Protein 3PTY (pdb70)

Solvent-accessible surface area: 13615 Å² total; per-residue (Å²): 126,106,51,78,61,95,107,114,55,45,81,70,61,119,14,2,43,0,55,3,0,20,2,0,48,69,0,12,47,7,40,12,59,30,36,128,24,89,69,33,80,0,1,23,56,38,65,53,78,22,5,58,36,78,2,14,23,72,93,56,54,60,26,98,70,84,13,67,36,33,5,103,15,106,23,26,24,82,6,43,52,66,111,3,0,0,14,0,8,76,75,77,66,125,36,55,60,1,70,4,87,1,11,35,4,103,19,52,134,76,102,75,115,50,75,1,63,0,0,0,0,0,0,0,0,97,26,78,56,157,7,3,73,0,24,31,0,41,86,149,63,11,95,64,50,113,78,44,19,35,23,67,12,22,60,11,33,79,55,27,40,29,7,5,1,15,0,40,47,109,47,19,56,120,97,12,45,11,0,25,0,27,4,52,5,94,63,86,49,85,52,29,8,0,0,0,0,7,0,0,6,0,89,17,121,45,0,39,94,18,4,22,65,80,36,8,0,34,34,81,196,129,27,18,106,20,6,81,32,6,92,90,30,31,96,131,197,64,48,133,53,80,3,85,2,46,1,57,67,90,128,77,105,81,77,70,16,129,32,34,46,3,0,12,0,22,97,97,64,58,100,138,54,37,10,21,0,17,97,9,58,98,62,139

Foldseek 3Di:
DVVVVLVVQQVVDPQGQLQFKWFFQAQLVFFFAFPPDDQLCFQFVPHKDQWAQAQDDCPLPFADAAACNGHRRDDAQPHHSVRKGKIKNADPDFFAWIKGKGGKTFDDPDDDDQWDQKKKKWKAADDDQVFKKKFFDAPVQSVVVHTDDIDTWQDAADHRDIDITIDGNVVPDPRTTIMMMIGTQHDRDNRGMMMIIGIGTGRTDGSCVVQPQPAEEDEDPVVCVSRVSHHHDDQVVHDDDDHFKYWFARVPPPDAWDWGWHHIAGNVDRNHSGTTMTTIHHND

Sequence (284 aa):
SVGRSNLQALAGKTCGLAEDVLVELDPNAGMLAPVTAPLADALGAGLSEAFTPNGIPADVGTTAAPGINGSRARLPYNLDPARTPVLGSWRAGVQVPAMLRSGWYRLPTNEQRDRAPLLVVTAAGRFDSREVRLQWATDEQAAAGHHGGSMEFADVGAAPAWRNLRAPLSAIPSTATQVRLVADDQDLAPQHWIALTPPRIPRVRTLQNVVGAADPVFLDWLVGLAFPCQRPFGHQYGVDETPKWRILPDRITELLMRATTVASYLKDDWFRDWGALQRLTPYY

Organism: Mycobacterium tuberculosis (strain ATCC 25618 / H37Rv) (NCBI:txid83332)

Secondary structure (DSSP, 8-state):
-HHHHHHHHHHHSTTGGGGTEEEES-GGGGBPPBSSS-HHHHTTSSEEES-BTT-S-S---B-SS--TTS--BPPSTT--GGG---EE---SSS---EEEE---EEPP-S--TTB-SEEEEEEEE---GGGEEEEEE-HHHHHTT--SEEEE-EEES-SSS-EEEEEEGGGS-TT--EEEEEEEE---STT--EEE---B--B-EEHHHHHTTTSEEE--HHHHTT-TTSEE---GGG------EEEE----TTTTEEEEEEEEEETT-TT----EEEEEEE--

Radius of gyration: 20.05 Å; Cα contacts (8 Å, |Δi|>4): 662; chains: 1; bounding box: 52×51×48 Å

Nearest PDB structures (foldseek):
  3pty-assembly1_A-2  TM=1.002E+00  e=1.507E-60  Mycobacterium tuberculosis
  7bvh-assembly1_A  TM=9.086E-01  e=1.166E-38  Mycolicibacterium smegmatis MC2 155
  6x0o-assembly1_A  TM=8.657E-01  e=1.034E-26  Mycolicibacterium smegmatis MC2 155
  7bvf-assembly1_A  TM=8.614E-01  e=1.416E-25  Mycobacterium tuberculosis H37Rv
  7bvg-assembly1_A  TM=8.427E-01  e=1.267E-25  Mycolicibacterium smegmatis MC2 155

B-factor: mean 32.34, std 16.26, range [12.95, 114.63]

GO terms:
  GO:0052636 arabinosyltransferase activity (F, IMP)
  GO:0009247 glycolipid biosynthetic process (P, IMP)

InterPro domains:
  IPR007680 Arabinofuranosyltransferase, central domain [PF04602] (225-681)
  IPR027451 Arabinofuranosyltransferase, domain 1 [G3DSA:2.60.120.610] (50-233)
  IPR032731 Arabinosyltransferase, C-terminal [PF14896] (720-1092)
  IPR040920 Arabinosyltransferas, concanavalin like domain [PF17689] (53-221)
  IPR042486 Arabinosyltransferase, C-terminal, subdomain 2 [G3DSA:2.60.120.940] (760-967)

Structure (mmCIF, N/CA/C/O backbone):
data_3PTY
#
_entry.id   3PTY
#
_cell.length_a   129.130
_cell.length_b   129.130
_cell.length_c   136.730
_cell.angle_alpha   90.00
_cell.angle_beta   90.00
_cell.angle_gamma   120.00
#
_symmetry.space_group_name_H-M   'P 65 2 2'
#
loop_
_entity.id
_entity.type
_entity.pdbx_description
1 polymer 'Arabinosyltransferase C'
2 non-polymer 'octyl alpha-D-arabinofuranoside'
3 non-polymer 'CALCIUM ION'
4 non-polymer 'PHOSPHATE ION'
5 water water
#
loop_
_atom_site.group_PDB
_atom_site.id
_atom_site.type_symbol
_atom_site.label_atom_id
_atom_site.label_alt_id
_atom_site.label_comp_id
_atom_site.label_asym_id
_atom_site.label_entity_id
_atom_site.label_seq_id
_atom_site.pdbx_PDB_ins_code
_atom_site.Cartn_x
_atom_site.Cartn_y
_atom_site.Cartn_z
_atom_site.occupancy
_atom_site.B_iso_or_equiv
_atom_site.auth_seq_id
_atom_site.auth_comp_id
_atom_site.auth_asym_id
_atom_site.auth_atom_id
_atom_site.pdbx_PDB_model_num
ATOM 1 N N . SER A 1 17 ? 100.781 13.702 -2.923 1.00 77.98 735 SER A N 1
ATOM 2 C CA . SER A 1 17 ? 101.708 13.817 -1.801 1.00 76.92 735 SER A CA 1
ATOM 3 C C . SER A 1 17 ? 101.124 13.188 -0.540 1.00 66.74 735 SER A C 1
ATOM 4 O O . SER A 1 17 ? 101.748 12.320 0.070 1.00 64.56 735 SER A O 1
ATOM 7 N N . VAL A 1 18 ? 99.929 13.627 -0.153 1.00 60.17 736 VAL A N 1
ATOM 8 C CA . VAL A 1 18 ? 99.223 13.006 0.963 1.00 56.01 736 VAL A CA 1
ATOM 9 C C . VAL A 1 18 ? 98.857 11.573 0.597 1.00 49.02 736 VAL A C 1
ATOM 10 O O . VAL A 1 18 ? 99.088 10.641 1.370 1.00 44.47 736 VAL A O 1
ATOM 14 N N . GLY A 1 19 ? 98.290 11.403 -0.593 1.00 46.22 737 GLY A N 1
ATOM 15 C CA . GLY A 1 19 ? 97.938 10.084 -1.078 1.00 42.69 737 GLY A CA 1
ATOM 16 C C . GLY A 1 19 ? 99.141 9.163 -1.048 1.00 40.56 737 GLY A C 1
ATOM 17 O O . GLY A 1 19 ? 99.077 8.048 -0.522 1.00 37.68 737 GLY A O 1
ATOM 18 N N . ARG A 1 20 ? 100.251 9.639 -1.604 1.00 40.99 738 ARG A N 1
ATOM 19 C CA . ARG A 1 20 ? 101.459 8.829 -1.691 1.00 46.86 738 ARG A CA 1
ATOM 20 C C . ARG A 1 20 ? 101.989 8.432 -0.311 1.00 46.57 738 ARG A C 1
ATOM 21 O O . ARG A 1 20 ? 102.389 7.286 -0.103 1.00 48.63 738 ARG A O 1
ATOM 24 N N . SER A 1 21 ? 101.995 9.373 0.629 1.00 44.30 739 SER A N 1
ATOM 25 C CA . SER A 1 21 ? 102.508 9.079 1.968 1.00 50.38 739 SER A CA 1
ATOM 26 C C . SER A 1 21 ? 101.590 8.111 2.718 1.00 45.63 739 SER A C 1
ATOM 27 O O . SER A 1 21 ? 102.066 7.179 3.370 1.00 38.15 739 SER A O 1
ATOM 30 N N . ASN A 1 22 ? 100.279 8.325 2.615 1.00 39.64 740 ASN A N 1
ATOM 31 C CA . ASN A 1 22 ? 99.320 7.385 3.188 1.00 37.76 740 ASN A CA 1
ATOM 32 C C . ASN A 1 22 ? 99.607 5.955 2.738 1.00 39.20 740 ASN A C 1
ATOM 33 O O . ASN A 1 22 ? 99.697 5.045 3.560 1.00 38.84 740 ASN A O 1
ATOM 38 N N . LEU A 1 23 ? 99.769 5.766 1.431 1.00 37.53 741 LEU A N 1
ATOM 39 C CA . LEU A 1 23 ? 99.969 4.434 0.871 1.00 35.33 741 LEU A CA 1
ATOM 40 C C . LEU A 1 23 ? 101.319 3.831 1.272 1.00 36.98 741 LEU A C 1
ATOM 41 O O . LEU A 1 23 ? 101.415 2.631 1.550 1.00 36.52 741 LEU A O 1
ATOM 46 N N . GLN A 1 24 ? 102.358 4.660 1.305 1.00 37.21 742 GLN A N 1
ATOM 47 C CA . GLN A 1 24 ? 103.670 4.205 1.763 1.00 42.69 742 GLN A CA 1
ATOM 48 C C . GLN A 1 24 ? 103.611 3.824 3.238 1.00 36.70 742 GLN A C 1
ATOM 49 O O . GLN A 1 24 ? 104.167 2.802 3.651 1.00 38.52 742 GLN A O 1
ATOM 55 N N . ALA A 1 25 ? 102.935 4.647 4.031 1.00 35.17 743 ALA A N 1
ATOM 56 C CA . ALA A 1 25 ? 102.714 4.327 5.437 1.00 38.04 743 ALA A CA 1
ATOM 57 C C . ALA A 1 25 ? 101.985 2.985 5.571 1.00 38.57 743 ALA A C 1
ATOM 58 O O . ALA A 1 25 ? 102.378 2.126 6.359 1.00 37.74 743 ALA A O 1
ATOM 60 N N . LEU A 1 26 ? 100.926 2.815 4.786 1.00 35.89 744 LEU A N 1
ATOM 61 C CA . LEU A 1 26 ? 100.127 1.591 4.796 1.00 40.17 744 LEU A CA 1
ATOM 62 C C . LEU A 1 26 ? 101.001 0.358 4.538 1.00 38.24 744 LEU A C 1
ATOM 63 O O . LEU A 1 26 ? 100.966 -0.614 5.291 1.00 38.25 744 LEU A O 1
ATOM 68 N N . ALA A 1 27 ? 101.785 0.405 3.465 1.00 37.27 745 ALA A N 1
ATOM 69 C CA . ALA A 1 27 ? 102.584 -0.747 3.052 1.00 38.92 745 ALA A CA 1
ATOM 70 C C . ALA A 1 27 ? 103.752 -1.028 3.995 1.00 37.84 745 ALA A C 1
ATOM 71 O O . ALA A 1 27 ? 104.255 -2.152 4.049 1.00 39.75 745 ALA A O 1
ATOM 73 N N . GLY A 1 28 ? 104.178 -0.009 4.734 1.00 40.58 746 GLY A N 1
ATOM 74 C CA . GLY A 1 28 ? 105.281 -0.149 5.671 1.00 41.05 746 GLY A CA 1
ATOM 75 C C . GLY A 1 28 ? 104.906 -0.904 6.936 1.00 46.20 746 GLY A C 1
ATOM 76 O O . GLY A 1 28 ? 105.775 -1.331 7.698 1.00 48.45 746 GLY A O 1
ATOM 77 N N . LYS A 1 29 ? 103.607 -1.064 7.167 1.00 40.27 747 LYS A N 1
ATOM 78 C CA . LYS A 1 29 ? 103.120 -1.803 8.327 1.00 39.58 747 LYS A CA 1
ATOM 79 C C . LYS A 1 29 ? 102.899 -3.266 7.957 1.00 39.68 747 LYS A C 1
ATOM 80 O O . LYS A 1 29 ? 102.315 -3.571 6.915 1.00 40.58 747 LYS A O 1
ATOM 86 N N . THR A 1 30 ? 103.364 -4.168 8.811 1.00 36.12 748 THR A N 1
ATOM 87 C CA . THR A 1 30 ? 103.241 -5.596 8.551 1.00 39.32 748 THR A CA 1
ATOM 88 C C . THR A 1 30 ? 101.803 -5.980 8.225 1.00 36.37 748 THR A C 1
ATOM 89 O O . THR A 1 30 ? 101.537 -6.663 7.235 1.00 33.74 748 THR A O 1
ATOM 93 N N . CYS A 1 31 ? 100.871 -5.534 9.056 1.00 28.77 749 CYS A N 1
ATOM 94 C CA . CYS A 1 31 ? 99.478 -5.890 8.844 1.00 23.37 749 CYS A CA 1
ATOM 95 C C . CYS A 1 31 ? 98.639 -4.687 8.414 1.00 26.33 749 CYS A C 1
ATOM 96 O O . CYS A 1 31 ? 97.436 -4.618 8.672 1.00 19.93 749 CYS A O 1
ATOM 99 N N . GLY A 1 32 ? 99.291 -3.758 7.719 1.00 24.61 750 GLY A N 1
ATOM 100 C CA . GLY A 1 32 ? 98.612 -2.628 7.118 1.00 25.81 750 GLY A CA 1
ATOM 101 C C . GLY A 1 32 ? 97.774 -1.840 8.105 1.00 27.19 750 GLY A C 1
ATOM 102 O O . GLY A 1 32 ? 98.230 -1.487 9.190 1.00 28.79 750 GLY A O 1
ATOM 103 N N . LEU A 1 33 ? 96.537 -1.565 7.720 1.00 18.42 751 LEU A N 1
ATOM 104 C CA . LEU A 1 33 ? 95.650 -0.732 8.521 1.00 22.46 751 LEU A CA 1
ATOM 105 C C . LEU A 1 33 ? 95.199 -1.418 9.818 1.00 25.74 751 LEU A C 1
ATOM 106 O O . LEU A 1 33 ? 94.736 -0.759 10.745 1.00 22.05 751 LEU A O 1
ATOM 111 N N . ALA A 1 34 ? 95.337 -2.740 9.890 1.00 22.35 752 ALA A N 1
ATOM 112 C CA . ALA A 1 34 ? 94.879 -3.483 11.067 1.00 21.81 752 ALA A CA 1
ATOM 113 C C . ALA A 1 34 ? 95.635 -3.079 12.336 1.00 22.67 752 ALA A C 1
ATOM 114 O O . ALA A 1 34 ? 95.165 -3.303 13.451 1.00 22.16 752 ALA A O 1
ATOM 116 N N . GLU A 1 35 ? 96.817 -2.500 12.168 1.00 22.47 753 GLU A N 1
ATOM 117 C CA . GLU A 1 35 ? 97.604 -2.066 13.316 1.00 27.17 753 GLU A CA 1
ATOM 118 C C . GLU A 1 35 ? 97.195 -0.664 13.774 1.00 25.73 753 GLU A C 1
ATOM 119 O O . GLU A 1 35 ? 97.536 -0.245 14.876 1.00 27.78 753 GLU A O 1
ATOM 125 N N . ASP A 1 36 ? 96.472 0.061 12.926 1.00 21.16 754 ASP A N 1
ATOM 126 C CA . ASP A 1 36 ? 96.120 1.455 13.229 1.00 20.45 754 ASP A CA 1
ATOM 127 C C . ASP A 1 36 ? 94.664 1.648 13.651 1.00 24.33 754 ASP A C 1
ATOM 128 O O . ASP A 1 36 ? 94.325 2.657 14.269 1.00 27.80 754 ASP A O 1
ATOM 133 N N . VAL A 1 37 ? 93.797 0.703 13.299 1.00 19.63 755 VAL A N 1
ATOM 134 C CA . VAL A 1 37 ? 92.414 0.749 13.777 1.00 18.22 755 VAL A CA 1
ATOM 135 C C . VAL A 1 37 ? 92.382 0.195 15.197 1.00 22.64 755 VAL A C 1
ATOM 136 O O . VAL A 1 37 ? 92.834 -0.922 15.444 1.00 21.99 755 VAL A O 1
ATOM 140 N N . LEU A 1 38 ? 91.876 0.990 16.134 1.00 19.72 756 LEU A N 1
ATOM 141 C CA . LEU A 1 38 ? 91.766 0.573 17.526 1.00 18.38 756 LEU A CA 1
ATOM 142 C C . LEU A 1 38 ? 90.316 0.216 17.834 1.00 21.08 756 LEU A C 1
ATOM 143 O O . LEU A 1 38 ? 89.415 1.017 17.604 1.00 21.33 756 LEU A O 1
ATOM 148 N N . VAL A 1 39 ? 90.098 -0.982 18.363 1.00 19.08 757 VAL A N 1
ATOM 149 C CA . VAL A 1 39 ? 88.749 -1.524 18.485 1.00 18.42 757 VAL A CA 1
ATOM 150 C C . VAL A 1 39 ? 88.326 -1.585 19.944 1.00 19.95 757 VAL A C 1
ATOM 151 O O . VAL A 1 39 ? 89.085 -2.043 20.797 1.00 20.04 757 VAL A O 1
ATOM 155 N N . GLU A 1 40 ? 87.108 -1.129 20.215 1.00 19.25 758 GLU A N 1
ATOM 156 C CA . GLU A 1 40 ? 86.565 -1.100 21.564 1.00 20.41 758 GLU A CA 1
ATOM 157 C C . GLU A 1 40 ? 85.428 -2.107 21.666 1.00 20.41 758 GLU A C 1
ATOM 158 O O . GLU A 1 40 ? 84.267 -1.765 21.448 1.00 21.98 758 GLU A O 1
ATOM 164 N N . LEU A 1 41 ? 85.765 -3.354 21.984 1.00 21.86 759 LEU A N 1
ATOM 165 C CA . LEU A 1 41 ? 84.774 -4.429 22.023 1.00 19.12 759 LEU A CA 1
ATOM 166 C C . LEU A 1 41 ? 83.795 -4.301 23.185 1.00 23.36 759 LEU A C 1
ATOM 167 O O . LEU A 1 41 ? 82.654 -4.757 23.099 1.00 21.50 759 LEU A O 1
ATOM 172 N N . ASP A 1 42 ? 84.243 -3.694 24.275 1.00 23.28 760 ASP A N 1
ATOM 173 C CA . ASP A 1 42 ? 83.412 -3.605 25.473 1.00 24.46 760 ASP A CA 1
ATOM 174 C C . ASP A 1 42 ? 83.313 -2.161 25.938 1.00 24.66 760 ASP A C 1
ATOM 175 O O . ASP A 1 42 ? 84.025 -1.745 26.841 1.00 23.79 760 ASP A O 1
ATOM 180 N N . PRO A 1 43 ? 82.427 -1.386 25.309 1.00 23.55 761 PRO A N 1
ATOM 181 C CA . PRO A 1 43 ? 82.270 0.024 25.673 1.00 22.89 761 PRO A CA 1
ATOM 182 C C . PRO A 1 43 ? 81.862 0.195 27.139 1.00 24.50 761 PRO A C 1
ATOM 183 O O . PRO A 1 43 ? 82.168 1.212 27.746 1.00 21.14 761 PRO A O 1
ATOM 187 N N . ASN A 1 44 ? 81.202 -0.795 27.722 1.00 20.96 762 ASN A N 1
ATOM 188 C CA . ASN A 1 44 ? 80.811 -0.647 29.117 1.00 22.28 762 ASN A CA 1
ATOM 189 C C . ASN A 1 44 ? 81.974 -0.676 30.104 1.00 23.40 762 ASN A C 1
ATOM 190 O O . ASN A 1 44 ? 81.898 -0.078 31.176 1.00 25.44 762 ASN A O 1
ATOM 195 N N . ALA A 1 45 ? 83.057 -1.343 29.725 1.00 24.49 763 ALA A N 1
ATOM 196 C CA . ALA A 1 45 ? 84.247 -1.402 30.565 1.00 23.71 763 ALA A CA 1
ATOM 197 C C . ALA A 1 45 ? 84.892 -0.026 30.730 1.00 26.52 763 ALA A C 1
ATOM 198 O O . ALA A 1 45 ? 85.601 0.211 31.703 1.00 24.12 763 ALA A O 1
ATOM 200 N N . GLY A 1 46 ? 84.644 0.887 29.792 1.00 22.64 764 GLY A N 1
ATOM 201 C CA . GLY A 1 46 ? 85.275 2.200 29.851 1.00 20.27 764 GLY A CA 1
ATOM 202 C C . GLY A 1 46 ? 84.434 3.301 30.488 1.00 23.45 764 GLY A C 1
ATOM 203 O O . GLY A 1 46 ? 84.910 4.423 30.687 1.00 21.12 764 GLY A O 1
ATOM 204 N N . MET A 1 47 ? 83.181 2.988 30.802 1.00 20.61 765 MET A N 1
ATOM 205 C CA . MET A 1 47 ? 82.261 3.974 31.372 1.00 20.99 765 MET A CA 1
ATOM 206 C C . MET A 1 47 ? 82.842 4.622 32.633 1.00 24.70 765 MET A C 1
ATOM 207 O O . MET A 1 47 ? 83.397 3.940 33.493 1.00 21.10 765 MET A O 1
ATOM 212 N N . LEU A 1 48 ? 82.726 5.940 32.739 1.00 18.13 766 LEU A N 1
ATOM 213 C CA . LEU A 1 48 ? 83.156 6.631 33.950 1.00 19.80 766 LEU A CA 1
ATOM 214 C C . LEU A 1 48 ? 82.174 6.321 35.066 1.00 20.18 766 LEU A C 1
ATOM 215 O O . LEU A 1 48 ? 80.973 6.233 34.826 1.00 19.49 766 LEU A O 1
ATOM 220 N N . ALA A 1 49 ? 82.681 6.162 36.284 1.00 21.02 767 ALA A N 1
ATOM 221 C CA . ALA A 1 49 ? 81.815 6.002 37.450 1.00 20.69 767 ALA A CA 1
ATOM 222 C C . ALA A 1 49 ? 81.167 7.339 37.791 1.00 23.09 767 ALA A C 1
ATOM 223 O O . ALA A 1 49 ? 81.823 8.378 37.746 1.00 23.43 767 ALA A O 1
ATOM 225 N N . PRO A 1 50 ? 79.871 7.326 38.123 1.00 21.00 768 PRO A N 1
ATOM 226 C CA . PRO A 1 50 ? 79.249 8.563 38.603 1.00 22.17 768 PRO A CA 1
ATOM 227 C C . PRO A 1 50 ? 79.900 8.966 39.919 1.00 23.39 768 PRO A C 1
ATOM 228 O O . PRO A 1 50 ? 80.312 8.090 40.676 1.00 21.46 768 PRO A O 1
ATOM 232 N N . VAL A 1 51 ? 79.988 10.261 40.197 1.00 19.86 769 VAL A N 1
ATOM 233 C CA . VAL A 1 51 ? 80.574 10.710 41.461 1.00 23.74 769 VAL A CA 1
ATOM 234 C C . VAL A 1 51 ? 79.673 10.369 42.648 1.00 29.82 769 VAL A C 1
ATOM 235 O O . VAL A 1 51 ? 80.126 9.781 43.634 1.00 27.51 769 VAL A O 1
ATOM 239 N N . THR A 1 52 ? 78.398 10.738 42.556 1.00 25.40 770 THR A N 1
ATOM 240 C CA . THR A 1 52 ? 77.482 10.521 43.674 1.00 33.69 770 THR A CA 1
ATOM 241 C C . THR A 1 52 ? 76.236 9.698 43.333 1.00 36.90 770 THR A C 1
ATOM 242 O O . THR A 1 52 ? 75.763 8.924 44.159 1.00 35.59 770 THR A O 1
ATOM 246 N N . ALA A 1 53 ? 75.709 9.855 42.122 1.00 32.61 771 ALA A N 1
ATOM 247 C CA . ALA A 1 53 ? 74.445 9.209 41.767 1.00 32.60 771 ALA A CA 1
ATOM 248 C C . ALA A 1 53 ? 74.612 7.748 41.347 1.00 32.34 771 ALA A C 1
ATOM 249 O O . ALA A 1 53 ? 75.640 7.375 40.789 1.00 29.57 771 ALA A O 1
ATOM 251 N N . PRO A 1 54 ? 73.594 6.910 41.612 1.00 29.38 772 PRO A N 1
ATOM 252 C CA . PRO A 1 54 ? 73.624 5.553 41.059 1.00 28.87 772 PRO A CA 1
ATOM 253 C C . PRO A 1 54 ? 73.690 5.620 39.536 1.00 24.31 772 PRO A C 1
ATOM 254 O O . PRO A 1 54 ? 73.240 6.602 38.948 1.00 20.03 772 PRO A O 1
ATOM 258 N N . LEU A 1 55 ? 74.238 4.583 38.915 1.00 22.84 773 LEU A N 1
ATOM 259 C CA . LEU A 1 55 ? 74.413 4.526 37.467 1.00 27.50 773 LEU A CA 1
ATOM 260 C C . LEU A 1 55 ? 73.131 4.860 36.700 1.00 26.56 773 LEU A C 1
ATOM 261 O O . LEU A 1 55 ? 73.158 5.581 35.697 1.00 23.62 773 LEU A O 1
ATOM 266 N N . ALA A 1 56 ? 72.009 4.321 37.166 1.00 22.29 774 ALA A N 1
ATOM 267 C CA . ALA A 1 56 ? 70.735 4.512 36.482 1.00 23.91 774 ALA A CA 1
ATOM 268 C C . ALA A 1 56 ? 70.309 5.973 36.476 1.00 28.01 774 ALA A C 1
ATOM 269 O O . ALA A 1 56 ? 69.640 6.421 35.543 1.00 34.97 774 ALA A O 1
ATOM 271 N N . ASP A 1 57 ? 70.699 6.704 37.521 1.00 20.07 775 ASP A N 1
ATOM 272 C CA . ASP A 1 57 ? 70.223 8.068 37.756 1.00 19.31 775 ASP A CA 1
ATOM 273 C C . ASP A 1 57 ? 71.123 9.132 37.135 1.00 20.06 775 ASP A C 1
ATOM 274 O O . ASP A 1 57 ? 70.679 10.244 36.851 1.00 21.62 775 ASP A O 1
ATOM 279 N N . ALA A 1 58 ? 72.399 8.805 36.970 1.00 19.26 776 ALA A N 1
ATOM 280 C CA . ALA A 1 58 ? 73.419 9.834 36.762 1.00 19.67 776 ALA A CA 1
ATOM 281 C C . ALA A 1 58 ? 73.262 10.627 35.461 1.00 21.78 776 ALA A C 1
ATOM 282 O O . ALA A 1 58 ? 73.587 11.813 35.410 1.00 20.36 776 ALA A O 1
ATOM 284 N N . LEU A 1 59 ? 72.750 9.991 34.415 1.00 18.24 777 LEU A N 1
ATOM 285 C CA . LEU A 1 59 ? 72.702 10.654 33.109 1.00 18.34 777 LEU A CA 1
ATOM 286 C C . LEU A 1 59 ? 71.786 11.881 33.090 1.00 20.33 777 LEU A C 1
ATOM 287 O O . LEU A 1 59 ? 72.023 12.835 32.343 1.00 20.77 777 LEU A O 1
ATOM 292 N N . GLY A 1 60 ? 70.735 11.860 33.903 1.00 22.47 778 GLY A N 1
ATOM 293 C CA . GLY A 1 60 ? 69.812 12.986 33.951 1.00 24.57 778 GLY A CA 1
ATOM 294 C C . GLY A 1 60 ? 69.662 13.602 35.334 1.00 27.08 778 GLY A C 1
ATOM 295 O O . GLY A 1 60 ? 68.668 14.268 35.619 1.00 26.99 778 GLY A O 1
ATOM 296 N N . ALA A 1 61 ? 70.659 13.396 36.189 1.00 22.99 779 ALA A N 1
ATOM 297 C CA . ALA A 1 61 ? 70.554 13.776 37.601 1.00 27.50 779 ALA A CA 1
ATOM 298 C C . ALA A 1 61 ? 70.593 15.283 37.853 1.00 25.39 779 ALA A C 1
ATOM 299 O O . ALA A 1 61 ? 70.128 15.752 38.888 1.00 28.20 779 ALA A O 1
ATOM 301 N N . GLY A 1 62 ? 71.152 16.044 36.921 1.00 20.41 780 GLY A N 1
ATOM 302 C CA . GLY A 1 62 ? 71.212 17.489 37.090 1.00 21.18 780 GLY A CA 1
ATOM 303 C C . GLY A 1 62 ? 69.896 18.107 36.668 1.00 28.15 780 GLY A C 1
ATOM 304 O O . GLY A 1 62 ? 69.161 18.687 37.480 1.00 27.14 780 GLY A O 1
ATOM 305 N N . LEU A 1 63 ? 69.589 17.967 35.385 1.00 22.81 781 LEU A N 1
ATOM 306 C CA . LEU A 1 63 ? 68.355 18.503 34.833 1.00 23.83 781 LEU A CA 1
ATOM 307 C C . LEU A 1 63 ? 67.978 17.733 33.584 1.00 27.69 781 LEU A C 1
ATOM 308 O O . LEU A 1 63 ? 68.824 17.421 32.747 1.00 29.10 781 LEU A O 1
ATOM 313 N N . SER A 1 64 ? 66.699 17.426 33.464 1.00 21.37 782 SER A N 1
ATOM 314 C CA . SER A 1 64 ? 66.174 16.851 32.248 1.00 24.97 782 SER A CA 1
ATOM 315 C C . SER A 1 64 ? 64.879 17.579 31.916 1.00 31.16 782 SER A C 1
ATOM 316 O O . SER A 1 64 ? 63.916 17.524 32.676 1.00 33.26 782 SER A O 1
ATOM 319 N N . GLU A 1 65 ? 64.868 18.284 30.794 1.00 22.36 783 GLU A N 1
ATOM 320 C CA . GLU A 1 65 ? 63.646 18.896 30.306 1.00 22.54 783 GLU A CA 1
ATOM 321 C C . GLU A 1 65 ? 63.316 18.284 28.960 1.00 22.84 783 GLU A C 1
ATOM 322 O O . GLU A 1 65 ? 64.039 18.488 27.993 1.00 23.06 783 GLU A O 1
ATOM 328 N N . ALA A 1 66 ? 62.227 17.526 28.907 1.00 24.37 784 ALA A N 1
ATOM 329 C CA . ALA A 1 66 ? 61.816 16.843 27.687 1.00 24.01 784 ALA A CA 1
ATOM 330 C C . ALA A 1 66 ? 62.903 15.934 27.086 1.00 26.52 784 ALA A C 1
ATOM 331 O O . ALA A 1 66 ? 62.919 15.693 25.882 1.00 27.04 784 ALA A O 1
ATOM 333 N N . PHE A 1 67 ? 63.804 15.438 27.931 1.00 24.83 785 PHE A N 1
ATOM 334 C CA . PHE A 1 67 ? 64.704 14.339 27.563 1.00 21.46 785 PHE A CA 1
ATOM 335 C C . PHE A 1 67 ? 64.238 13.102 28.322 1.00 27.61 785 PHE A C 1
ATOM 336 O O . PHE A 1 67 ? 64.197 13.118 29.554 1.00 26.47 785 PHE A O 1
ATOM 344 N N . THR A 1 68 ? 63.900 12.034 27.600 1.00 22.01 786 THR A N 1
ATOM 345 C CA . THR A 1 68 ? 63.317 10.845 28.220 1.00 23.17 786 THR A CA 1
ATOM 346 C C . THR A 1 68 ? 63.973 9.570 27.688 1.00 21.60 786 THR A C 1
ATOM 347 O O . THR A 1 68 ? 64.551 9.579 26.606 1.00 20.89 786 THR A O 1
ATOM 351 N N . PRO A 1 69 ? 63.867 8.462 28.445 1.00 22.18 787 PRO A N 1
ATOM 352 C CA . PRO A 1 69 ? 64.559 7.225 28.062 1.00 20.67 787 PRO A CA 1
ATOM 353 C C . PRO A 1 69 ? 64.119 6.701 26.698 1.00 24.78 787 PRO A C 1
ATOM 354 O O . PRO A 1 69 ? 64.907 6.039 26.019 1.00 24.64 787 PRO A O 1
ATOM 358 N N . ASN A 1 70 ? 62.882 6.990 26.302 1.00 22.14 788 ASN A N 1
ATOM 359 C CA . ASN A 1 70 ? 62.393 6.553 24.999 1.00 24.06 788 ASN A CA 1
ATOM 360 C C . ASN A 1 70 ? 62.208 7.686 23.989 1.00 23.55 788 ASN A C 1
ATOM 361 O O . ASN A 1 70 ? 61.499 7.531 22.997 1.00 23.26 788 ASN A O 1
ATOM 366 N N . GLY A 1 71 ? 62.871 8.813 24.234 1.00 27.05 789 GLY A N 1
ATOM 367 C CA . GLY A 1 71 ? 62.826 9.942 23.316 1.00 28.15 789 GLY A CA 1
ATOM 368 C C . GLY A 1 71 ? 63.774 9.749 22.140 1.00 28.60 789 GLY A C 1
ATOM 369 O O . GLY A 1 71 ? 64.695 10.541 21.927 1.00 24.67 789 GLY A O 1
ATOM 370 N N . ILE A 1 72 ? 63.532 8.685 21.381 1.00 24.09 790 ILE A N 1
ATOM 371 C CA . ILE A 1 72 ? 64.350 8.294 20.234 1.00 27.29 790 ILE A CA 1
ATOM 372 C C . ILE A 1 72 ? 63.441 7.547 19.267 1.00 30.01 790 ILE A C 1
ATOM 373 O O . ILE A 1 72 ? 62.698 6.666 19.686 1.00 28.26 790 ILE A O 1
ATOM 378 N N . PRO A 1 73 ? 63.499 7.883 17.970 1.00 29.20 791 PRO A N 1
ATOM 379 C CA . PRO A 1 73 ? 62.649 7.192 16.990 1.00 35.44 791 PRO A CA 1
ATOM 380 C C . PRO A 1 73 ? 62.962 5.702 16.953 1.00 36.13 791 PRO A C 1
ATOM 381 O O . PRO A 1 73 ? 64.093 5.316 17.238 1.00 35.60 791 PRO A O 1
ATOM 385 N N . ALA A 1 74 ? 61.983 4.876 16.600 1.00 35.94 792 ALA A N 1
ATOM 386 C CA . ALA A 1 74 ? 62.233 3.448 16.426 1.00 39.32 792 ALA A CA 1
ATOM 387 C C . ALA A 1 74 ? 63.238 3.210 15.301 1.00 40.26 792 ALA A C 1
ATOM 388 O O . ALA A 1 74 ? 64.021 2.262 15.344 1.00 47.19 792 ALA A O 1
ATOM 390 N N . ASP A 1 75 ? 63.215 4.081 14.297 1.00 39.18 793 ASP A N 1
ATOM 391 C CA . ASP A 1 75 ? 64.120 3.961 13.162 1.00 47.69 793 ASP A CA 1
ATOM 392 C C . ASP A 1 75 ? 65.124 5.100 13.145 1.00 54.77 793 ASP A C 1
AT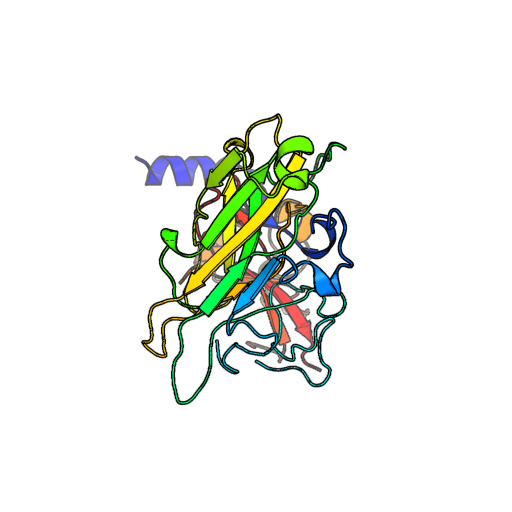OM 393 O O . ASP A 1 75 ? 64.807 6.209 12.711 1.00 62.81 793 ASP A O 1
ATOM 395 N N . VAL A 1 76 ? 66.332 4.824 13.625 1.00 51.25 794 VAL A N 1
ATOM 396 C CA . VAL A 1 76 ? 67.415 5.799 13.584 1.00 60.18 794 VAL A CA 1
ATOM 397 C C . VAL A 1 76 ? 68.244 5.595 12.317 1.00 72.80 794 VAL A C 1
ATOM 398 O O . VAL A 1 76 ? 68.669 6.555 11.674 1.00 78.76 794 VAL A O 1
ATOM 402 N N . GLY A 1 107 ? 66.660 -0.559 16.220 1.00 59.60 825 GLY A N 1
ATOM 403 C CA . GLY A 1 107 ? 65.225 -0.505 16.432 1.00 58.96 825 GLY A CA 1
ATOM 404 C C . GLY A 1 107 ? 64.816 -0.505 17.896 1.00 59.34 825 GLY A C 1
ATOM 405 O O . GLY A 1 107 ? 65.150 0.418 18.653 1.00 43.60 825 GLY A O 1
ATOM 406 N N . THR A 1 108 ? 64.094 -1.551 18.293 1.00 68.19 826 THR A N 1
ATOM 407 C CA . THR A 1 108 ? 63.512 -1.647 19.631 1.00 75.70 826 THR A CA 1
ATOM 408 C C . THR A 1 108 ? 63.686 -3.039 20.249 1.00 78.14 826 THR A C 1
ATOM 409 O O . THR A 1 108 ? 63.655 -4.049 19.543 1.00 81.15 826 THR A O 1
ATOM 413 N N . THR A 1 109 ? 63.873 -3.084 21.567 1.00 71.33 827 THR A N 1
ATOM 414 C CA . THR A 1 109 ? 63.997 -4.350 22.286 1.00 64.54 827 THR A CA 1
ATOM 415 C C . THR A 1 109 ? 62.729 -4.680 23.070 1.00 65.93 827 THR A C 1
ATOM 416 O O . THR A 1 109 ? 61.928 -3.795 23.374 1.00 63.49 827 THR A O 1
ATOM 420 N N . ALA A 1 110 ? 62.557 -5.957 23.399 1.00 68.98 828 ALA A N 1
ATOM 421 C CA . ALA A 1 110 ? 61.410 -6.403 24.182 1.00 70.59 828 ALA A CA 1
ATOM 422 C C . ALA A 1 110 ? 61.481 -5.860 25.608 1.00 65.93 828 ALA A C 1
ATOM 423 O O . ALA A 1 110 ? 60.554 -5.195 26.076 1.00 70.31 828 ALA A O 1
ATOM 425 N N . ALA A 1 111 ? 62.588 -6.143 26.290 1.00 53.49 829 ALA A N 1
ATOM 426 C CA . ALA A 1 111 ? 62.780 -5.706 27.669 1.00 49.79 829 ALA A CA 1
ATOM 427 C C . ALA A 1 111 ? 63.483 -4.345 27.735 1.00 42.76 829 ALA A C 1
ATOM 428 O O . ALA A 1 111 ? 64.359 -4.053 26.925 1.00 40.80 829 ALA A O 1
ATOM 430 N N . PRO A 1 112 ? 63.098 -3.507 28.708 1.00 40.64 830 PRO A N 1
ATOM 431 C CA . PRO A 1 112 ? 63.695 -2.173 28.822 1.00 33.10 830 PRO A CA 1
ATOM 432 C C . PRO A 1 112 ? 65.096 -2.234 29.420 1.00 31.65 830 PRO A C 1
ATOM 433 O O . PRO A 1 112 ? 65.438 -3.186 30.118 1.00 29.88 830 PRO A O 1
ATOM 437 N N . GLY A 1 113 ? 65.903 -1.219 29.142 1.00 28.99 831 GLY A N 1
ATOM 438 C CA . GLY A 1 113 ? 67.204 -1.102 29.767 1.00 29.33 831 GLY A CA 1
ATOM 439 C C . GLY A 1 113 ? 67.089 -0.530 31.166 1.00 27.59 831 GLY A C 1
ATOM 440 O O . GLY A 1 113 ? 65.987 -0.340 31.691 1.00 26.03 831 GLY A O 1
ATOM 441 N N . ILE A 1 114 ? 68.237 -0.237 31.762 1.00 28.74 832 ILE A N 1
ATOM 442 C CA . ILE A 1 114 ? 68.303 0.167 33.159 1.00 28.56 832 ILE A CA 1
ATOM 443 C C . ILE A 1 114 ? 67.426 1.367 33.532 1.00 30.58 832 ILE A C 1
ATOM 444 O O . ILE A 1 114 ? 66.828 1.377 34.610 1.00 27.77 832 ILE A O 1
ATOM 449 N N . ASN A 1 115 ? 67.337 2.379 32.668 1.00 25.13 833 ASN A N 1
ATOM 450 C CA . ASN A 1 115 ? 66.457 3.502 32.986 1.00 27.27 833 ASN A CA 1
ATOM 451 C C . ASN A 1 115 ? 65.151 3.524 32.192 1.00 24.60 833 ASN A C 1
ATOM 452 O O . ASN A 1 115 ? 64.496 4.553 32.109 1.00 25.81 833 ASN A O 1
ATOM 457 N N . GLY A 1 116 ? 64.779 2.376 31.628 1.00 22.99 834 GLY A N 1
ATOM 458 C CA . GLY A 1 116 ? 63.463 2.194 31.035 1.00 23.71 834 GLY A CA 1
ATOM 459 C C . GLY A 1 116 ? 63.390 2.307 29.522 1.00 29.99 834 GLY A C 1
ATOM 460 O O . GLY A 1 116 ? 62.304 2.276 28.944 1.00 22.64 834 GLY A O 1
ATOM 461 N N . SER A 1 117 ? 64.542 2.451 28.874 1.00 23.38 835 SER A N 1
ATOM 462 C CA . SER A 1 117 ? 64.572 2.622 27.426 1.00 22.52 835 SER A CA 1
ATOM 463 C C . SER A 1 117 ? 64.443 1.287 26.711 1.00 23.06 835 SER A C 1
ATOM 464 O O . SER A 1 117 ? 65.092 0.314 27.084 1.00 25.90 835 SER A O 1
ATOM 467 N N . ARG A 1 118 ? 63.603 1.240 25.683 1.00 22.98 836 ARG A N 1
ATOM 468 C CA . ARG A 1 118 ? 63.560 0.073 24.818 1.00 24.32 836 ARG A CA 1
ATOM 469 C C . ARG A 1 118 ? 64.317 0.320 23.501 1.00 24.94 836 ARG A C 1
ATOM 470 O O . ARG A 1 118 ? 64.234 -0.476 22.572 1.00 25.58 836 ARG A O 1
ATOM 478 N N . ALA A 1 119 ? 65.053 1.425 23.425 1.00 22.59 837 ALA A N 1
ATOM 479 C CA . ALA A 1 119 ? 65.877 1.694 22.247 1.00 23.33 837 ALA A CA 1
ATOM 480 C C . ALA A 1 119 ? 66.961 0.624 22.131 1.00 24.63 837 ALA A C 1
ATOM 481 O O . ALA A 1 119 ? 67.640 0.321 23.105 1.00 27.90 837 ALA A O 1
ATOM 483 N N . ARG A 1 120 ? 67.117 0.033 20.952 1.00 23.15 838 ARG A N 1
ATOM 484 C CA . ARG A 1 120 ? 68.185 -0.940 20.762 1.00 26.34 838 ARG A CA 1
ATOM 485 C C . ARG A 1 120 ? 69.509 -0.185 20.682 1.00 27.81 838 ARG A C 1
ATOM 486 O O . ARG A 1 120 ? 69.646 0.750 19.893 1.00 28.27 838 ARG A O 1
ATOM 494 N N . LEU A 1 121 ? 70.469 -0.577 21.514 1.00 22.37 839 LEU A N 1
ATOM 495 C CA . LEU A 1 121 ? 71.730 0.158 21.631 1.00 23.03 839 LEU A CA 1
ATOM 496 C C . LEU A 1 121 ? 72.794 -0.404 20.699 1.00 25.84 839 LEU A C 1
ATOM 497 O O . LEU A 1 121 ? 72.847 -1.605 20.484 1.00 24.22 839 LEU A O 1
ATOM 502 N N . PRO A 1 122 ? 73.668 0.466 20.168 1.00 23.19 840 PRO A N 1
ATOM 503 C CA . PRO A 1 122 ? 74.741 0.024 19.271 1.00 20.54 840 PRO A CA 1
ATOM 504 C C . PRO A 1 122 ? 75.981 -0.443 20.024 1.00 24.11 840 PRO A C 1
ATOM 505 O O . PRO A 1 122 ? 76.026 -0.352 21.251 1.00 22.58 840 PRO A O 1
ATOM 509 N N . TYR A 1 123 ? 76.968 -0.944 19.282 1.00 21.25 841 TYR A N 1
ATOM 510 C CA . TYR A 1 123 ? 78.316 -1.189 19.799 1.00 20.42 841 TYR A CA 1
ATOM 511 C C . TYR A 1 123 ? 78.379 -2.174 20.952 1.00 21.61 841 TYR A C 1
ATOM 512 O O . TYR A 1 123 ? 79.345 -2.182 21.717 1.00 22.70 841 TYR A O 1
ATOM 521 N N . ASN A 1 124 ? 77.355 -3.008 21.065 1.00 21.97 842 ASN A N 1
ATOM 522 C CA . ASN A 1 124 ? 77.255 -3.949 22.176 1.00 26.35 842 ASN A CA 1
ATOM 523 C C . ASN A 1 124 ? 77.212 -3.293 23.554 1.00 25.80 842 ASN A C 1
ATOM 524 O O . ASN A 1 124 ? 77.587 -3.908 24.553 1.00 22.92 842 ASN A O 1
ATOM 529 N N . LEU A 1 125 ? 76.761 -2.041 23.609 1.00 20.49 843 LEU A N 1
ATOM 530 C CA . LEU A 1 125 ? 76.429 -1.423 24.895 1.00 20.03 843 LEU A CA 1
ATOM 531 C C . LEU A 1 125 ? 75.391 -2.283 25.611 1.00 23.72 843 LEU A C 1
ATOM 532 O O . LEU A 1 125 ? 74.408 -2.715 25.012 1.00 23.41 843 LEU A O 1
ATOM 537 N N . ASP A 1 126 ? 75.607 -2.519 26.898 1.00 23.94 844 ASP A N 1
ATOM 538 C CA . ASP A 1 126 ? 74.716 -3.367 27.682 1.00 27.65 844 ASP A CA 1
ATOM 539 C C . ASP A 1 126 ? 73.569 -2.531 28.257 1.00 22.01 844 ASP A C 1
ATOM 540 O O . ASP A 1 126 ? 73.786 -1.691 29.124 1.00 24.93 844 ASP A O 1
ATOM 545 N N . PRO A 1 127 ? 72.340 -2.761 27.776 1.00 25.19 845 PRO A N 1
ATOM 546 C CA . PRO A 1 127 ? 71.194 -1.958 28.237 1.00 27.72 845 PRO A CA 1
ATOM 547 C C . PRO A 1 127 ? 71.028 -1.995 29.754 1.00 27.10 845 PRO A C 1
ATOM 548 O O . PRO A 1 127 ? 70.561 -1.018 30.347 1.00 25.05 845 PRO A O 1
ATOM 552 N N . ALA A 1 128 ? 71.409 -3.104 30.378 1.00 26.00 846 ALA A N 1
ATOM 553 C CA . ALA A 1 128 ? 71.289 -3.225 31.830 1.00 28.28 846 ALA A CA 1
ATOM 554 C C . ALA A 1 128 ? 72.287 -2.322 32.545 1.00 28.33 846 ALA A C 1
ATOM 555 O O . ALA A 1 128 ? 72.179 -2.104 33.750 1.00 28.70 846 ALA A O 1
ATOM 557 N N . ARG A 1 129 ? 73.248 -1.784 31.798 1.00 23.41 847 ARG A N 1
ATOM 558 C CA . ARG A 1 129 ? 74.262 -0.899 32.377 1.00 23.61 847 ARG A CA 1
ATOM 559 C C . ARG A 1 129 ? 74.373 0.439 31.650 1.00 23.48 847 ARG A C 1
ATOM 560 O O . ARG A 1 129 ? 75.301 1.208 31.896 1.00 24.39 847 ARG A O 1
ATOM 568 N N . THR A 1 130 ? 73.433 0.722 30.759 1.00 21.83 848 THR A N 1
ATOM 569 C CA . THR A 1 130 ? 73.544 1.912 29.923 1.00 19.49 848 THR A CA 1
ATOM 570 C C . THR A 1 130 ? 72.238 2.679 29.841 1.00 19.56 848 THR A C 1
ATOM 571 O O . THR A 1 130 ? 71.382 2.359 29.024 1.00 20.67 848 THR A O 1
ATOM 575 N N . PRO A 1 131 ? 72.082 3.701 30.691 1.00 19.84 849 PRO A N 1
ATOM 576 C CA . PRO A 1 131 ? 70.914 4.577 30.570 1.00 17.87 849 PRO A CA 1
ATOM 577 C C . PRO A 1 131 ? 70.985 5.352 29.260 1.00 22.22 849 PRO A C 1
ATOM 578 O O . PRO A 1 131 ? 72.076 5.582 28.734 1.00 22.27 849 PRO A O 1
ATOM 582 N N . VAL A 1 132 ? 69.828 5.758 28.754 1.00 21.66 850 VAL A N 1
ATOM 583 C CA . VAL A 1 132 ? 69.742 6.560 27.543 1.00 20.94 850 VAL A CA 1
ATOM 584 C C . VAL A 1 132 ? 68.743 7.666 27.808 1.00 21.83 850 VAL A C 1
ATOM 585 O O . VAL A 1 132 ? 67.732 7.425 28.460 1.00 22.13 850 VAL A O 1
ATOM 589 N N . LEU A 1 133 ? 69.017 8.867 27.305 1.00 18.91 851 LEU A N 1
ATOM 590 C CA . LEU A 1 133 ? 68.033 9.951 27.326 1.00 19.77 851 LEU A CA 1
ATOM 591 C C . LEU A 1 133 ? 68.019 10.681 25.980 1.00 23.12 851 LEU A C 1
ATOM 592 O O . LEU A 1 133 ? 69.080 11.020 25.445 1.00 22.28 851 LEU A O 1
ATOM 597 N N . GLY A 1 134 ? 66.826 10.914 25.430 1.00 21.37 852 GLY A N 1
ATOM 598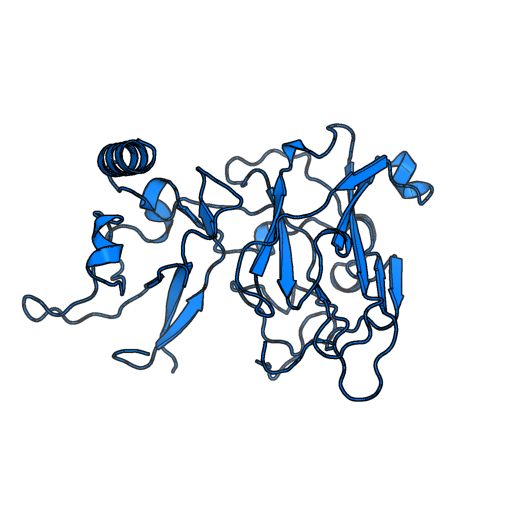 C CA . GLY A 1 134 ? 66.705 11.567 24.132 1.00 21.92 852 GLY A CA 1
ATOM 599 C C . GLY A 1 134 ? 65.578 12.585 24.058 1.00 22.64 852 GLY A C 1
ATOM 600 O O . GLY A 1 134 ? 64.606 12.505 24.813 1.00 22.08 852 GLY A O 1
ATOM 601 N N . SER A 1 135 ? 65.695 13.537 23.136 1.00 21.32 853 SER A N 1
ATOM 602 C CA . SER A 1 135 ? 64.710 14.617 23.027 1.00 21.17 853 SER A CA 1
ATOM 603 C C . SER A 1 135 ? 63.768 14.458 21.838 1.00 24.67 853 SER A C 1
ATOM 604 O O . SER A 1 135 ? 63.021 15.382 21.516 1.00 23.08 853 SER A O 1
ATOM 607 N N . TRP A 1 136 ? 63.800 13.305 21.172 1.00 23.32 854 TRP A N 1
ATOM 608 C CA . TRP A 1 136 ? 62.869 13.092 20.070 1.00 25.72 854 TRP A CA 1
ATOM 609 C C . TRP A 1 136 ? 61.460 12.850 20.599 1.00 30.92 854 TRP A C 1
ATOM 610 O O . TRP A 1 136 ? 61.278 12.252 21.661 1.00 26.99 854 TRP A O 1
ATOM 621 N N . ARG A 1 137 ? 60.470 13.323 19.852 1.00 32.24 855 ARG A N 1
ATOM 622 C CA . ARG A 1 137 ? 59.082 12.980 20.124 1.00 36.66 855 ARG A CA 1
ATOM 623 C C . ARG A 1 137 ? 58.229 13.182 18.881 1.00 39.84 855 ARG A C 1
ATOM 624 O O . ARG A 1 137 ? 58.581 13.958 17.989 1.00 33.18 855 ARG A O 1
ATOM 632 N N . ALA A 1 138 ? 57.110 12.469 18.821 1.00 39.60 856 ALA A N 1
ATOM 633 C CA . ALA A 1 138 ? 56.141 12.690 17.762 1.00 44.83 856 ALA A CA 1
ATOM 634 C C . ALA A 1 138 ? 55.199 13.808 18.195 1.00 45.48 856 ALA A C 1
ATOM 635 O O . ALA A 1 138 ? 55.159 14.182 19.372 1.00 43.20 856 ALA A O 1
ATOM 637 N N . GLY A 1 139 ? 54.447 14.346 17.243 1.00 51.55 857 GLY A N 1
ATOM 638 C CA . GLY A 1 139 ? 53.482 15.386 17.549 1.00 47.66 857 GLY A CA 1
ATOM 639 C C . GLY A 1 139 ? 54.120 16.722 17.873 1.00 42.23 857 GLY A C 1
ATOM 640 O O . GLY A 1 139 ? 55.045 17.161 17.190 1.00 42.52 857 GLY A O 1
ATOM 641 N N . VAL A 1 140 ? 53.622 17.368 18.921 1.00 40.28 858 VAL A N 1
ATOM 642 C CA . VAL A 1 140 ? 54.046 18.719 19.272 1.00 41.48 858 VAL A CA 1
ATOM 643 C C . VAL A 1 140 ? 55.479 18.772 19.789 1.00 40.86 858 VAL A C 1
ATOM 644 O O . VAL A 1 140 ? 55.816 18.130 20.782 1.00 40.10 858 VAL A O 1
ATOM 648 N N . GLN A 1 141 ? 56.312 19.558 19.117 1.00 37.37 859 GLN A N 1
ATOM 649 C CA . GLN A 1 141 ? 57.714 19.687 19.484 1.00 34.41 859 GLN A CA 1
ATOM 650 C C . GLN A 1 141 ? 57.888 20.720 20.588 1.00 38.24 859 GLN A C 1
ATOM 651 O O . GLN A 1 141 ? 57.256 21.772 20.562 1.00 37.21 859 GLN A O 1
ATOM 657 N N . VAL A 1 142 ? 58.746 20.418 21.560 1.00 30.90 860 VAL A N 1
ATOM 658 C CA . VAL A 1 142 ? 58.994 21.331 22.672 1.00 29.36 860 VAL A CA 1
ATOM 659 C C . VAL A 1 142 ? 60.495 21.530 22.895 1.00 28.80 860 VAL A C 1
ATOM 660 O O . VAL A 1 142 ? 61.300 20.704 22.468 1.00 30.16 860 VAL A O 1
ATOM 664 N N . PRO A 1 143 ? 60.876 22.633 23.557 1.00 29.34 861 PRO A N 1
ATOM 665 C CA . PRO A 1 143 ? 62.290 22.850 23.888 1.00 30.49 861 PRO A CA 1
ATOM 666 C C . PRO A 1 143 ? 62.783 21.761 24.838 1.00 29.22 861 PRO A C 1
ATOM 667 O O . PRO A 1 143 ? 62.010 21.280 25.665 1.00 28.31 861 PRO A O 1
ATOM 671 N N . ALA A 1 144 ? 64.050 21.379 24.731 1.00 23.43 862 ALA A N 1
ATOM 672 C CA . ALA A 1 144 ? 64.569 20.297 25.560 1.00 21.86 862 ALA A CA 1
ATOM 673 C C . ALA A 1 144 ? 65.990 20.598 25.994 1.00 25.44 862 ALA A C 1
ATOM 674 O O . ALA A 1 144 ? 66.756 21.226 25.258 1.00 26.35 862 ALA A O 1
ATOM 676 N N . MET A 1 145 ? 66.336 20.170 27.201 1.00 23.70 863 MET A N 1
ATOM 677 C CA . MET A 1 145 ? 67.667 20.429 27.737 1.00 27.17 863 MET A CA 1
ATOM 678 C C . MET A 1 145 ? 68.075 19.289 28.633 1.00 25.95 863 MET A C 1
ATOM 679 O O . MET A 1 145 ? 67.230 18.669 29.269 1.00 22.16 863 MET A O 1
ATOM 684 N N . LEU A 1 146 ? 69.377 19.041 28.718 1.00 18.98 864 LEU A N 1
ATOM 685 C CA . LEU A 1 146 ? 69.878 18.000 29.601 1.00 19.50 864 LEU A CA 1
ATOM 686 C C . LEU A 1 146 ? 71.151 18.452 30.289 1.00 21.23 864 LEU A C 1
ATOM 687 O O . LEU A 1 146 ? 72.019 19.066 29.672 1.00 22.47 864 LEU A O 1
ATOM 692 N N . ARG A 1 147 ? 71.254 18.134 31.573 1.00 18.34 865 ARG A N 1
ATOM 693 C CA . ARG A 1 147 ? 72.490 18.288 32.317 1.00 18.42 865 ARG A CA 1
ATOM 694 C C . ARG A 1 147 ? 72.633 17.048 33.174 1.00 22.58 865 ARG A C 1
ATOM 695 O O . ARG A 1 147 ? 71.801 16.797 34.047 1.00 21.75 865 ARG A O 1
ATOM 703 N N . SER A 1 148 ? 73.668 16.257 32.915 1.00 18.93 866 SER A N 1
ATOM 704 C CA . SER A 1 148 ? 73.871 15.031 33.669 1.00 18.53 866 SER A CA 1
ATOM 705 C C . SER A 1 148 ? 74.424 15.352 35.051 1.00 21.92 866 SER A C 1
ATOM 706 O O . SER A 1 148 ? 74.841 16.480 35.324 1.00 19.90 866 SER A O 1
ATOM 709 N N . GLY A 1 149 ? 74.433 14.348 35.919 1.00 19.91 867 GLY A N 1
ATOM 710 C CA . GLY A 1 149 ? 75.184 14.437 37.152 1.00 23.61 867 GLY A CA 1
ATOM 711 C C . GLY A 1 149 ? 76.663 14.346 36.826 1.00 21.67 867 GLY A C 1
ATOM 712 O O . GLY A 1 149 ? 77.058 14.137 35.662 1.00 19.28 867 GLY A O 1
ATOM 713 N N . TRP A 1 150 ? 77.491 14.494 37.851 1.00 20.79 868 TRP A N 1
ATOM 714 C CA . TRP A 1 150 ? 78.936 14.441 37.673 1.00 21.48 868 TRP A CA 1
ATOM 715 C C . TRP A 1 150 ? 79.473 13.017 37.603 1.00 23.09 868 TRP A C 1
ATOM 716 O O . TRP A 1 150 ? 79.046 12.141 38.362 1.00 20.70 868 TRP A O 1
ATOM 727 N N . TYR A 1 151 ? 80.434 12.810 36.702 1.00 20.08 869 TYR A N 1
ATOM 728 C CA . TYR A 1 151 ? 81.135 11.540 36.563 1.00 20.47 869 TYR A CA 1
ATOM 729 C C . TYR A 1 151 ? 82.606 11.728 36.928 1.00 24.18 869 TYR A C 1
ATOM 730 O O . TYR A 1 151 ? 83.184 12.776 36.669 1.00 20.81 869 TYR A O 1
ATOM 739 N N . ARG A 1 152 ? 83.211 10.695 37.500 1.00 21.52 870 ARG A N 1
ATOM 740 C CA . ARG A 1 152 ? 84.574 10.779 38.001 1.00 22.84 870 ARG A CA 1
ATOM 741 C C . ARG A 1 152 ? 85.575 10.470 36.895 1.00 25.03 870 ARG A C 1
ATOM 742 O O . ARG A 1 152 ? 85.466 9.446 36.214 1.00 21.68 870 ARG A O 1
ATOM 750 N N . LEU A 1 153 ? 86.549 11.355 36.707 1.00 24.85 871 LEU A N 1
ATOM 751 C CA . LEU A 1 153 ? 87.651 11.069 35.788 1.00 26.79 871 LEU A CA 1
ATOM 752 C C . LEU A 1 153 ? 88.632 10.132 36.476 1.00 28.52 871 LEU A C 1
ATOM 753 O O . LEU A 1 153 ? 88.820 10.214 37.686 1.00 27.84 871 LEU A O 1
ATOM 758 N N . PRO A 1 154 ? 89.265 9.236 35.704 1.00 32.69 872 PRO A N 1
ATOM 759 C CA . PRO A 1 154 ? 90.200 8.256 36.267 1.00 38.77 872 PRO A CA 1
ATOM 760 C C . PRO A 1 154 ? 91.445 8.911 36.857 1.00 46.06 872 PRO A C 1
ATOM 761 O O . PRO A 1 154 ? 91.886 9.963 36.390 1.00 43.42 872 PRO A O 1
ATOM 765 N N . THR A 1 155 ? 91.999 8.284 37.886 1.00 55.80 873 THR A N 1
ATOM 766 C CA . THR A 1 155 ? 93.303 8.664 38.403 1.00 66.52 873 THR A CA 1
ATOM 767 C C . THR A 1 155 ? 94.241 7.476 38.229 1.00 76.63 873 THR A C 1
ATOM 768 O O . THR A 1 155 ? 95.438 7.642 37.989 1.00 80.70 873 THR A O 1
ATOM 772 N N . ASN A 1 156 ? 93.676 6.275 38.334 1.00 81.12 874 ASN A N 1
ATOM 773 C CA . ASN A 1 156 ? 94.425 5.043 38.118 1.00 87.43 874 ASN A CA 1
ATOM 774 C C . ASN A 1 156 ? 94.732 4.861 36.637 1.00 91.01 874 ASN A C 1
ATOM 775 O O . ASN A 1 156 ? 93.823 4.772 35.814 1.00 92.13 874 ASN A O 1
ATOM 777 N N . GLU A 1 157 ? 96.018 4.812 36.304 1.00 92.04 875 GLU A N 1
ATOM 778 C CA . GLU A 1 157 ? 96.452 4.709 34.914 1.00 91.06 875 GLU A CA 1
ATOM 779 C C . GLU A 1 157 ? 96.161 3.336 34.308 1.00 87.70 875 GLU A C 1
ATOM 780 O O . GLU A 1 157 ? 96.292 2.306 34.975 1.00 88.40 875 GLU A O 1
ATOM 782 N N . GLN A 1 158 ? 95.754 3.333 33.042 1.00 80.76 876 GLN A N 1
ATOM 783 C CA . GLN A 1 158 ? 95.560 2.090 32.301 1.00 72.21 876 GLN A CA 1
ATOM 784 C C . GLN A 1 158 ? 96.160 2.173 30.900 1.00 59.38 876 GLN A C 1
ATOM 785 O O . GLN A 1 158 ? 95.952 3.146 30.170 1.00 54.38 876 GLN A O 1
ATOM 791 N N . ARG A 1 159 ? 96.901 1.136 30.533 1.00 52.23 877 ARG A N 1
ATOM 792 C CA . ARG A 1 159 ? 97.653 1.132 29.287 1.00 51.90 877 ARG A CA 1
ATOM 793 C C . ARG A 1 159 ? 96.755 1.093 28.055 1.00 41.12 877 ARG A C 1
ATOM 794 O O . ARG A 1 159 ? 97.076 1.685 27.026 1.00 49.41 877 ARG A O 1
ATOM 796 N N . ASP A 1 160 ? 95.626 0.405 28.164 1.00 35.98 878 ASP A N 1
ATOM 797 C CA . ASP A 1 160 ? 94.832 0.070 26.985 1.00 39.76 878 ASP A CA 1
ATOM 798 C C . ASP A 1 160 ? 93.738 1.090 26.665 1.00 35.48 878 ASP A C 1
ATOM 799 O O . ASP A 1 160 ? 92.779 0.763 25.974 1.00 30.92 878 ASP A O 1
ATOM 804 N N . ARG A 1 161 ? 93.870 2.314 27.165 1.00 34.61 879 ARG A N 1
ATOM 805 C CA . ARG A 1 161 ? 92.842 3.335 26.937 1.00 34.11 879 ARG A CA 1
ATOM 806 C C . ARG A 1 161 ? 93.155 4.205 25.721 1.00 34.44 879 ARG A C 1
ATOM 807 O O . ARG A 1 161 ? 94.303 4.575 25.497 1.00 36.32 879 ARG A O 1
ATOM 815 N N . ALA A 1 162 ? 92.136 4.529 24.931 1.00 30.01 880 ALA A N 1
ATOM 816 C CA . ALA A 1 162 ? 92.280 5.564 23.914 1.00 28.74 880 ALA A CA 1
ATOM 817 C C . ALA A 1 162 ? 92.306 6.909 24.639 1.00 30.90 880 ALA A C 1
ATOM 818 O O . ALA A 1 162 ? 91.696 7.048 25.699 1.00 28.22 880 ALA A O 1
ATOM 820 N N . PRO A 1 163 ? 93.018 7.901 24.080 1.00 32.10 881 PRO A N 1
ATOM 821 C CA . PRO A 1 163 ? 93.120 9.210 24.737 1.00 30.11 881 PRO A CA 1
ATOM 822 C C . PRO A 1 163 ? 91.906 10.079 24.413 1.00 24.01 881 PRO A C 1
ATOM 823 O O . PRO A 1 163 ? 92.060 11.240 24.034 1.00 23.51 881 PRO A O 1
ATOM 827 N N . LEU A 1 164 ? 90.712 9.516 24.563 1.00 19.40 882 LEU A N 1
ATOM 828 C CA . LEU A 1 164 ? 89.490 10.210 24.177 1.00 18.82 882 LEU A CA 1
ATOM 829 C C . LEU A 1 164 ? 88.421 10.044 25.235 1.00 21.55 882 LEU A C 1
ATOM 830 O O . LEU A 1 164 ? 88.339 9.002 25.884 1.00 21.54 882 LEU A O 1
ATOM 835 N N . LEU A 1 165 ? 87.587 11.067 25.382 1.00 18.50 883 LEU A N 1
ATOM 836 C CA . LEU A 1 165 ? 86.354 10.942 26.139 1.00 21.32 883 LEU A CA 1
ATOM 837 C C . LEU A 1 165 ? 85.275 10.752 25.083 1.00 21.95 883 LEU A C 1
ATOM 838 O O . LEU A 1 165 ? 85.144 11.568 24.167 1.00 21.82 883 LEU A O 1
ATOM 843 N N . VAL A 1 166 ? 84.521 9.666 25.188 1.00 20.11 884 VAL A N 1
ATOM 844 C CA . VAL A 1 166 ? 83.584 9.308 24.131 1.00 17.76 884 VAL A CA 1
ATOM 845 C C . VAL A 1 166 ? 82.163 9.234 24.657 1.00 20.12 884 VAL A C 1
ATOM 846 O O . VAL A 1 166 ? 81.926 8.769 25.771 1.00 18.40 884 VAL A O 1
ATOM 850 N N . VAL A 1 167 ? 81.220 9.700 23.846 1.00 18.38 885 VAL A N 1
ATOM 851 C CA . VAL A 1 167 ? 79.807 9.555 24.157 1.00 15.66 885 VAL A CA 1
ATOM 852 C C . VAL A 1 167 ? 79.092 8.997 22.933 1.00 18.23 885 VAL A C 1
ATOM 853 O O . VAL A 1 167 ? 79.157 9.579 21.856 1.00 18.31 885 VAL A O 1
ATOM 857 N N . THR A 1 168 ? 78.427 7.860 23.091 1.00 12.95 886 THR A N 1
ATOM 858 C CA . THR A 1 168 ? 77.577 7.347 22.017 1.00 14.90 886 THR A CA 1
ATOM 859 C C . THR A 1 168 ? 76.280 8.161 21.938 1.00 20.01 886 THR A C 1
ATOM 860 O O . THR A 1 168 ? 75.574 8.315 22.939 1.00 21.03 886 THR A O 1
ATOM 864 N N . ALA A 1 169 ? 75.980 8.695 20.755 1.00 16.37 887 ALA A N 1
ATOM 865 C CA . ALA A 1 169 ? 74.862 9.624 20.586 1.00 17.75 887 ALA A CA 1
ATOM 866 C C . ALA A 1 169 ? 74.125 9.372 19.279 1.00 20.66 887 ALA A C 1
ATOM 867 O O . ALA A 1 169 ? 74.682 8.792 18.348 1.00 17.76 887 ALA A O 1
ATOM 869 N N . ALA A 1 170 ? 72.871 9.814 19.216 1.00 20.80 888 ALA A N 1
ATOM 870 C CA . ALA A 1 170 ? 72.097 9.763 17.981 1.00 20.24 888 ALA A CA 1
ATOM 871 C C . ALA A 1 170 ? 71.393 11.091 17.771 1.00 22.31 888 ALA A C 1
ATOM 872 O O . ALA A 1 170 ? 71.337 11.920 18.683 1.00 20.61 888 ALA A O 1
ATOM 874 N N . GLY A 1 171 ? 70.858 11.293 16.570 1.00 20.73 889 GLY A N 1
ATOM 875 C CA . GLY A 1 171 ? 70.093 12.491 16.279 1.00 23.47 889 GLY A CA 1
ATOM 876 C C . GLY A 1 171 ? 70.775 13.450 15.325 1.00 23.78 889 GLY A C 1
ATOM 877 O O . GLY A 1 171 ? 71.804 13.129 14.731 1.00 25.19 889 GLY A O 1
ATOM 878 N N . ARG A 1 172 ? 70.188 14.631 15.165 1.00 24.83 890 ARG A N 1
ATOM 879 C CA . ARG A 1 172 ? 70.789 15.673 14.339 1.00 28.52 890 ARG A CA 1
ATOM 880 C C . ARG A 1 172 ? 70.953 16.912 15.182 1.00 26.85 890 ARG A C 1
ATOM 881 O O . ARG A 1 172 ? 69.978 17.448 15.708 1.00 28.94 890 ARG A O 1
ATOM 889 N N . PHE A 1 173 ? 72.186 17.376 15.316 1.00 26.33 891 PHE A N 1
ATOM 890 C CA . PHE A 1 173 ? 72.447 18.529 16.160 1.00 28.10 891 PHE A CA 1
ATOM 891 C C . PHE A 1 173 ? 73.758 19.178 15.766 1.00 29.51 891 PHE A C 1
ATOM 892 O O . PHE A 1 173 ? 74.610 18.538 15.158 1.00 28.24 891 PHE A O 1
ATOM 900 N N . ASP A 1 174 ? 73.908 20.455 16.105 1.00 28.23 892 ASP A N 1
ATOM 901 C CA . ASP A 1 174 ? 75.146 21.181 15.853 1.00 36.28 892 ASP A CA 1
ATOM 902 C C . ASP A 1 174 ? 76.129 20.908 16.980 1.00 35.84 892 ASP A C 1
ATOM 903 O O . ASP A 1 174 ? 75.728 20.526 18.080 1.00 30.91 892 ASP A O 1
ATOM 908 N N . SER A 1 175 ? 77.414 21.106 16.712 1.00 34.05 893 SER A N 1
ATOM 909 C CA . SER A 1 175 ? 78.444 20.750 17.680 1.00 35.22 893 SER A CA 1
ATOM 910 C C . SER A 1 175 ? 78.343 21.587 18.949 1.00 30.82 893 SER A C 1
ATOM 911 O O . SER A 1 175 ? 78.782 21.165 20.019 1.00 32.31 893 SER A O 1
ATOM 914 N N . ARG A 1 176 ? 77.757 22.771 18.837 1.00 25.98 894 ARG A N 1
ATOM 915 C CA . ARG A 1 176 ? 77.587 23.627 20.010 1.00 30.37 894 ARG A CA 1
ATOM 916 C C . ARG A 1 176 ? 76.478 23.124 20.949 1.00 29.42 894 ARG A C 1
ATOM 917 O O . ARG A 1 176 ? 76.391 23.550 22.099 1.00 30.49 894 ARG A O 1
ATOM 925 N N . GLU A 1 177 ? 75.636 22.213 20.467 1.00 23.59 895 GLU A N 1
ATOM 926 C CA . GLU A 1 177 ? 74.470 21.787 21.246 1.00 23.83 895 GLU A CA 1
ATOM 927 C C . GLU A 1 177 ? 74.773 20.700 22.275 1.00 25.79 895 GLU A C 1
ATOM 928 O O . GLU A 1 177 ? 73.945 20.421 23.140 1.00 26.51 895 GLU A O 1
ATOM 934 N N . VAL A 1 178 ? 75.942 20.074 22.169 1.00 23.11 896 VAL A N 1
ATOM 935 C CA . VAL A 1 178 ? 76.344 19.049 23.129 1.00 23.60 896 VAL A CA 1
ATOM 936 C C . VAL A 1 178 ? 77.755 19.340 23.613 1.00 27.77 896 VAL A C 1
ATOM 937 O O . VAL A 1 178 ? 78.695 19.413 22.821 1.00 25.60 896 VAL A O 1
ATOM 941 N N . ARG A 1 179 ? 77.902 19.532 24.915 1.00 21.46 897 ARG A N 1
ATOM 942 C CA . ARG A 1 179 ? 79.200 19.898 25.455 1.00 23.38 897 ARG A CA 1
ATOM 943 C C . ARG A 1 179 ? 79.557 19.044 26.649 1.00 21.54 897 ARG A C 1
ATOM 944 O O . ARG A 1 179 ? 78.685 18.496 27.320 1.00 19.86 897 ARG A O 1
ATOM 952 N N . LEU A 1 180 ? 80.854 18.931 26.891 1.00 21.36 898 LEU A N 1
ATOM 953 C CA . LEU A 1 180 ? 81.372 18.271 28.070 1.00 19.99 898 LEU A CA 1
ATOM 954 C C . LEU A 1 180 ? 81.921 19.355 28.983 1.00 22.69 898 LEU A C 1
ATOM 955 O O . LEU A 1 180 ? 82.797 20.118 28.580 1.00 23.16 898 LEU A O 1
ATOM 960 N N . GLN A 1 181 ? 81.406 19.433 30.204 1.00 21.20 899 GLN A N 1
ATOM 961 C CA . GLN A 1 181 ? 81.937 20.367 31.189 1.00 23.77 899 GLN A CA 1
ATOM 962 C C . GLN A 1 181 ? 82.830 19.613 32.164 1.00 22.98 899 GLN A C 1
ATOM 963 O O . GLN A 1 181 ? 82.580 18.447 32.460 1.00 21.91 899 GLN A O 1
ATOM 969 N N . TRP A 1 182 ? 83.875 20.276 32.651 1.00 20.61 900 TRP A N 1
ATOM 970 C CA . TRP A 1 182 ? 84.748 19.688 33.658 1.00 17.84 900 TRP A CA 1
ATOM 971 C C . TRP A 1 182 ? 84.808 20.553 34.910 1.00 23.77 900 TRP A C 1
ATOM 972 O O . TRP A 1 182 ? 84.415 21.728 34.895 1.00 24.80 900 TRP A O 1
ATOM 983 N N . ALA A 1 183 ? 85.325 19.975 35.987 1.00 20.50 901 ALA A N 1
ATOM 984 C CA . ALA A 1 183 ? 85.372 20.663 37.270 1.00 22.90 901 ALA A CA 1
ATOM 985 C C . ALA A 1 183 ? 86.327 19.975 38.231 1.00 27.72 901 ALA A C 1
ATOM 986 O O . ALA A 1 183 ? 86.586 18.772 38.110 1.00 24.22 901 ALA A O 1
ATOM 988 N N . THR A 1 184 ? 86.850 20.750 39.179 1.00 27.13 902 THR A N 1
ATOM 989 C CA . THR A 1 184 ? 87.549 20.202 40.332 1.00 23.89 902 THR A CA 1
ATOM 990 C C . THR A 1 184 ? 86.497 19.766 41.352 1.00 28.40 902 THR A C 1
ATOM 991 O O . THR A 1 184 ? 85.317 20.095 41.211 1.00 26.80 902 THR A O 1
ATOM 995 N N . ASP A 1 185 ? 86.920 19.040 42.384 1.00 27.24 903 ASP A N 1
ATOM 996 C CA . ASP A 1 185 ? 85.997 18.632 43.441 1.00 30.29 903 ASP A CA 1
ATOM 997 C C . ASP A 1 185 ? 85.301 19.844 44.044 1.00 35.65 903 ASP A C 1
ATOM 998 O O . ASP A 1 185 ? 84.089 19.838 44.265 1.00 34.62 903 ASP A O 1
ATOM 1003 N N . GLU A 1 186 ? 86.082 20.888 44.296 1.00 34.11 904 GLU A N 1
ATOM 1004 C CA . GLU A 1 186 ? 85.582 22.113 44.909 1.00 38.56 904 GLU A CA 1
ATOM 1005 C C . GLU A 1 186 ? 84.533 22.813 44.045 1.00 33.46 904 GLU A C 1
ATOM 1006 O O . GLU A 1 186 ? 83.492 23.245 44.542 1.00 29.96 904 GLU A O 1
ATOM 1012 N N . GLN A 1 187 ? 84.815 22.938 42.751 1.00 28.13 905 GLN A N 1
ATOM 1013 C CA . GLN A 1 187 ? 83.873 23.558 41.821 1.00 25.65 905 GLN A CA 1
ATOM 1014 C C . GLN A 1 187 ? 82.579 22.753 41.724 1.00 31.13 905 GLN A C 1
ATOM 1015 O O . GLN A 1 187 ? 81.483 23.312 41.779 1.00 33.17 905 GLN A O 1
ATOM 1021 N N . ALA A 1 188 ? 82.709 21.437 41.574 1.00 28.61 906 ALA A N 1
ATOM 1022 C CA . ALA A 1 188 ? 81.538 20.578 41.432 1.00 31.94 906 ALA A CA 1
ATOM 1023 C C . ALA A 1 188 ? 80.624 20.693 42.657 1.00 38.82 906 ALA A C 1
ATOM 1024 O O . ALA A 1 188 ? 79.407 20.838 42.528 1.00 38.17 906 ALA A O 1
ATOM 1026 N N . ALA A 1 189 ? 81.226 20.635 43.840 1.00 36.74 907 ALA A N 1
ATOM 1027 C CA . ALA A 1 189 ? 80.482 20.721 45.092 1.00 40.14 907 ALA A CA 1
ATOM 1028 C C . ALA A 1 189 ? 79.655 22.001 45.176 1.00 48.33 907 ALA A C 1
ATOM 1029 O O . ALA A 1 189 ? 78.573 22.012 45.765 1.00 46.81 907 ALA A O 1
ATOM 1031 N N . ALA A 1 190 ? 80.169 23.078 44.588 1.00 48.61 908 ALA A N 1
ATOM 1032 C CA . ALA A 1 190 ? 79.498 24.373 44.640 1.00 44.97 908 ALA A CA 1
ATOM 1033 C C . ALA A 1 190 ? 78.567 24.590 43.451 1.00 44.46 908 ALA A C 1
ATOM 1034 O O . ALA A 1 190 ? 77.985 25.661 43.300 1.00 50.30 908 ALA A O 1
ATOM 1036 N N . GLY A 1 191 ? 78.435 23.573 42.608 1.00 46.45 909 GLY A N 1
ATOM 1037 C CA . GLY A 1 191 ? 77.559 23.652 41.452 1.00 52.80 909 GLY A CA 1
ATOM 1038 C C . GLY A 1 191 ? 78.157 24.372 40.253 1.00 53.40 909 GLY A C 1
ATOM 1039 O O . GLY A 1 191 ? 77.451 24.674 39.288 1.00 54.41 909 GLY A O 1
ATOM 1040 N N . HIS A 1 192 ? 79.459 24.641 40.303 1.00 41.18 910 HIS A N 1
ATOM 1041 C CA . HIS A 1 192 ? 80.131 25.323 39.201 1.00 36.40 910 HIS A CA 1
ATOM 1042 C C . HIS A 1 192 ? 80.929 24.353 38.334 1.00 34.53 910 HIS A C 1
ATOM 1043 O O . HIS A 1 192 ? 81.129 23.195 38.701 1.00 30.40 910 HIS A O 1
ATOM 1050 N N . HIS A 1 193 ? 81.396 24.843 37.189 1.00 29.01 911 HIS A N 1
ATOM 1051 C CA . HIS A 1 193 ? 82.319 24.084 36.346 1.00 30.89 911 HIS A CA 1
ATOM 1052 C C . HIS A 1 193 ? 83.484 24.983 35.945 1.00 30.95 911 HIS A C 1
ATOM 1053 O O . HIS A 1 193 ? 83.339 26.204 35.896 1.00 31.55 911 HIS A O 1
ATOM 1060 N N . GLY A 1 194 ? 84.639 24.382 35.674 1.00 24.59 912 GLY A N 1
ATOM 1061 C CA . GLY A 1 194 ? 85.833 25.144 35.355 1.00 25.65 912 GLY A CA 1
ATOM 1062 C C . GLY A 1 194 ? 85.975 25.462 33.880 1.00 30.00 912 GLY A C 1
ATOM 1063 O O . GLY A 1 194 ? 86.748 26.336 33.498 1.00 28.09 912 GLY A O 1
ATOM 1064 N N . GLY A 1 195 ? 85.234 24.747 33.039 1.00 25.94 913 GLY A N 1
ATOM 1065 C CA . GLY A 1 195 ? 85.321 24.960 31.606 1.00 24.32 913 GLY A CA 1
ATOM 1066 C C . GLY A 1 195 ? 84.554 23.883 30.867 1.00 23.49 913 GLY A C 1
ATOM 1067 O O . GLY A 1 195 ? 83.946 23.006 31.490 1.00 20.99 913 GLY A O 1
ATOM 1068 N N . SER A 1 196 ? 84.580 23.943 29.542 1.00 19.01 914 SER A N 1
ATOM 1069 C CA . SER A 1 196 ? 83.853 22.964 28.742 1.00 19.32 914 SER A CA 1
ATOM 1070 C C . SER A 1 196 ? 84.423 22.874 27.339 1.00 24.40 914 SER A C 1
ATOM 1071 O O . SER A 1 196 ? 85.181 23.755 26.893 1.00 23.94 914 SER A O 1
ATOM 1074 N N . MET A 1 197 ? 84.063 21.802 26.639 1.00 20.05 915 MET A N 1
ATOM 1075 C CA . MET A 1 197 ? 84.491 21.628 25.259 1.00 20.87 915 MET A CA 1
ATOM 1076 C C . MET A 1 197 ? 83.380 20.985 24.445 1.00 21.77 915 MET A C 1
ATOM 1077 O O . MET A 1 197 ? 82.399 20.475 24.995 1.00 23.48 915 MET A O 1
ATOM 1082 N N . GLU A 1 198 ? 83.535 21.033 23.131 1.00 20.59 916 GLU A N 1
ATOM 1083 C CA . GLU A 1 198 ? 82.620 20.364 22.220 1.00 21.16 916 GLU A CA 1
ATOM 1084 C C . GLU A 1 198 ? 83.193 19.012 21.833 1.00 22.84 916 GLU A C 1
ATOM 1085 O O . GLU A 1 198 ? 84.357 18.724 22.120 1.00 20.79 916 GLU A O 1
ATOM 1091 N N . PHE A 1 199 ? 82.370 18.186 21.191 1.00 20.90 917 PHE A N 1
ATOM 1092 C CA . PHE A 1 199 ? 82.795 16.882 20.705 1.00 21.79 917 PHE A CA 1
ATOM 1093 C C . PHE A 1 199 ? 82.978 16.953 19.200 1.00 25.53 917 PHE A C 1
ATOM 1094 O O . PHE A 1 199 ? 82.316 17.746 18.529 1.00 23.97 917 PHE A O 1
ATOM 1102 N N . ALA A 1 200 ? 83.851 16.105 18.670 1.00 22.88 918 ALA A N 1
ATOM 1103 C CA . ALA A 1 200 ? 83.879 15.853 17.234 1.00 24.24 918 ALA A CA 1
ATOM 1104 C C . ALA A 1 200 ? 82.795 14.831 16.927 1.00 22.64 918 ALA A C 1
ATOM 1105 O O . ALA A 1 200 ? 82.775 13.743 17.498 1.00 21.77 918 ALA A O 1
ATOM 1107 N N . ASP A 1 201 ? 81.891 15.189 16.028 1.00 21.64 919 ASP A N 1
ATOM 1108 C CA . ASP A 1 201 ? 80.766 14.336 15.685 1.00 22.88 919 ASP A CA 1
ATOM 1109 C C . ASP A 1 201 ? 81.181 13.520 14.462 1.00 27.79 919 ASP A C 1
ATOM 1110 O O . ASP A 1 201 ? 81.238 14.045 13.356 1.00 25.82 919 ASP A O 1
ATOM 1115 N N . VAL A 1 202 ? 81.506 12.248 14.671 1.00 23.91 920 VAL A N 1
ATOM 1116 C CA . VAL A 1 202 ? 82.053 11.410 13.598 1.00 22.63 920 VAL A CA 1
ATOM 1117 C C . VAL A 1 202 ? 81.060 10.307 13.238 1.00 26.34 920 VAL A C 1
ATOM 1118 O O . VAL A 1 202 ? 80.679 9.510 14.090 1.00 26.57 920 VAL A O 1
ATOM 1122 N N . GLY A 1 203 ? 80.638 10.269 11.978 1.00 27.42 921 GLY A N 1
ATOM 1123 C CA . GLY A 1 203 ? 79.690 9.264 11.533 1.00 33.84 921 GLY A CA 1
ATOM 1124 C C . GLY A 1 203 ? 78.432 9.888 10.962 1.00 33.81 921 GLY A C 1
ATOM 1125 O O . GLY A 1 203 ? 78.203 11.085 11.106 1.00 34.53 921 GLY A O 1
ATOM 1126 N N . ALA A 1 204 ? 77.607 9.072 10.316 1.00 32.79 922 ALA A N 1
ATOM 1127 C CA . ALA A 1 204 ? 76.413 9.577 9.646 1.00 35.34 922 ALA A CA 1
ATOM 1128 C C . ALA A 1 204 ? 75.257 9.804 10.619 1.00 29.47 922 ALA A C 1
ATOM 1129 O O . ALA A 1 204 ? 74.927 8.928 11.411 1.00 37.03 922 ALA A O 1
ATOM 1131 N N . ALA A 1 205 ? 74.655 10.987 10.558 1.00 31.13 923 ALA A N 1
ATOM 1132 C CA . ALA A 1 205 ? 73.476 11.304 11.358 1.00 31.35 923 ALA A CA 1
ATOM 1133 C C . ALA A 1 205 ? 72.228 10.915 10.567 1.00 33.77 923 ALA A C 1
ATOM 1134 O O . ALA A 1 205 ? 72.249 10.929 9.338 1.00 33.86 923 ALA A O 1
ATOM 1136 N N . PRO A 1 206 ? 71.127 10.597 11.262 1.00 31.50 924 PRO A N 1
ATOM 1137 C CA . PRO A 1 206 ? 70.943 10.666 12.716 1.00 25.55 924 PRO A CA 1
ATOM 1138 C C . PRO A 1 206 ? 71.265 9.353 13.427 1.00 27.23 924 PRO A C 1
ATOM 1139 O O . PRO A 1 206 ? 70.959 9.213 14.613 1.00 24.22 924 PRO A O 1
ATOM 1143 N N . ALA A 1 207 ? 71.880 8.408 12.719 1.00 24.32 925 ALA A N 1
ATOM 1144 C CA . ALA A 1 207 ? 72.216 7.110 13.302 1.00 26.47 925 ALA A CA 1
ATOM 1145 C C . ALA A 1 207 ? 73.150 7.231 14.508 1.00 26.36 925 ALA A C 1
ATOM 1146 O O . ALA A 1 207 ? 73.877 8.215 14.647 1.00 23.78 925 ALA A O 1
ATOM 1148 N N . TRP A 1 208 ? 73.125 6.222 15.374 1.00 20.10 926 TRP A N 1
ATOM 1149 C CA . TRP A 1 208 ? 74.065 6.143 16.485 1.00 22.45 926 TRP A CA 1
ATOM 1150 C C . TRP A 1 208 ? 75.508 6.291 16.012 1.00 26.52 926 TRP A C 1
ATOM 1151 O O . TRP A 1 208 ? 75.892 5.751 14.975 1.00 21.15 926 TRP A O 1
ATOM 1162 N N . ARG A 1 209 ? 76.311 7.025 16.772 1.00 20.22 927 ARG A N 1
ATOM 1163 C CA . ARG A 1 209 ? 77.733 7.118 16.466 1.00 17.91 927 ARG A CA 1
ATOM 1164 C C . ARG A 1 209 ? 78.484 7.544 17.708 1.00 20.80 927 ARG A C 1
ATOM 1165 O O . ARG A 1 209 ? 77.872 7.838 18.732 1.00 21.36 927 ARG A O 1
ATOM 1173 N N . ASN A 1 210 ? 79.809 7.569 17.617 1.00 16.43 928 ASN A N 1
ATOM 1174 C CA . ASN A 1 210 ? 80.637 7.922 18.755 1.00 19.24 928 ASN A CA 1
ATOM 1175 C C . ASN A 1 210 ? 81.179 9.338 18.653 1.00 23.42 928 ASN A C 1
ATOM 1176 O O . ASN A 1 210 ? 82.019 9.621 17.804 1.00 21.10 928 ASN A O 1
ATOM 1181 N N . LEU A 1 211 ? 80.684 10.227 19.512 1.00 19.16 929 LEU A N 1
ATOM 1182 C CA . LEU A 1 211 ? 81.240 11.571 19.628 1.00 17.86 929 LEU A CA 1
ATOM 1183 C C . LEU A 1 211 ? 82.563 11.464 20.376 1.00 18.98 929 LEU A C 1
ATOM 1184 O O . LEU A 1 211 ? 82.678 10.673 21.311 1.00 20.13 929 LEU A O 1
ATOM 1189 N N . ARG A 1 212 ? 83.561 12.248 19.971 1.00 19.72 930 ARG A N 1
ATOM 1190 C CA . ARG A 1 212 ? 84.884 12.145 20.586 1.00 19.56 930 ARG A CA 1
ATOM 1191 C C . ARG A 1 212 ? 85.431 13.493 21.009 1.00 21.94 930 ARG A C 1
ATOM 1192 O O . ARG A 1 212 ? 85.364 14.471 20.261 1.00 21.92 930 ARG A O 1
ATOM 1200 N N . ALA A 1 213 ? 85.994 13.521 22.211 1.00 18.70 931 ALA A N 1
ATOM 1201 C CA . ALA A 1 213 ? 86.651 14.706 22.743 1.00 20.61 931 ALA A CA 1
ATOM 1202 C C . ALA A 1 213 ? 88.029 14.289 23.244 1.00 22.85 931 ALA A C 1
ATOM 1203 O O . ALA A 1 213 ? 88.137 13.410 24.095 1.00 24.63 931 ALA A O 1
ATOM 1205 N N . PRO A 1 214 ? 89.093 14.918 22.722 1.00 24.53 932 PRO A N 1
ATOM 1206 C CA . PRO A 1 214 ? 90.448 14.543 23.138 1.00 24.74 932 PRO A CA 1
ATOM 1207 C C . PRO A 1 214 ? 90.659 14.820 24.621 1.00 21.83 932 PRO A C 1
ATOM 1208 O O . PRO A 1 214 ? 90.385 15.930 25.082 1.00 23.23 932 PRO A O 1
ATOM 1212 N N . LEU A 1 215 ? 91.134 13.826 25.363 1.00 19.74 933 LEU A N 1
ATOM 1213 C CA . LEU A 1 215 ? 91.405 14.019 26.786 1.00 22.59 933 LEU A CA 1
ATOM 1214 C C . LEU A 1 215 ? 92.436 15.119 27.008 1.00 27.44 933 LEU A C 1
ATOM 1215 O O . LEU A 1 215 ? 92.449 15.761 28.058 1.00 25.66 933 LEU A O 1
ATOM 1220 N N . SER A 1 216 ? 93.299 15.341 26.021 1.00 27.90 934 SER A N 1
ATOM 1221 C CA . SER A 1 216 ? 94.338 16.363 26.151 1.00 30.88 934 SER A CA 1
ATOM 1222 C C . SER A 1 216 ? 93.754 17.753 26.380 1.00 30.19 934 SER A C 1
ATOM 1223 O O . SER A 1 216 ? 94.415 18.618 26.931 1.00 27.78 934 SER A O 1
ATOM 1226 N N . ALA A 1 217 ? 92.514 17.971 25.958 1.00 23.73 935 ALA A N 1
ATOM 1227 C CA . ALA A 1 217 ? 91.892 19.283 26.127 1.00 25.05 935 ALA A CA 1
ATOM 1228 C C . ALA A 1 217 ? 91.417 19.531 27.560 1.00 29.42 935 ALA A C 1
ATOM 1229 O O . ALA A 1 217 ? 91.177 20.674 27.948 1.00 26.46 935 ALA A O 1
ATOM 1231 N N . ILE A 1 218 ? 91.263 18.463 28.340 1.00 29.65 936 ILE A N 1
ATOM 1232 C CA . ILE A 1 218 ? 90.776 18.595 29.713 1.00 25.32 936 ILE A CA 1
ATOM 1233 C C . ILE A 1 218 ? 91.918 18.925 30.669 1.00 22.67 936 ILE A C 1
ATOM 1234 O O . ILE A 1 218 ? 92.906 18.199 30.727 1.00 25.05 936 ILE A O 1
ATOM 1239 N N . PRO A 1 219 ? 91.788 20.025 31.428 1.00 25.17 937 PRO A N 1
ATOM 1240 C CA . PRO A 1 219 ? 92.882 20.413 32.328 1.00 25.78 937 PRO A CA 1
ATOM 1241 C C . PRO A 1 219 ? 93.207 19.315 33.342 1.00 29.34 937 PRO A C 1
ATOM 1242 O O . PRO A 1 219 ? 92.313 18.610 33.805 1.00 25.55 937 PRO A O 1
ATOM 1246 N N . SER A 1 220 ? 94.480 19.200 33.697 1.00 27.95 938 SER A N 1
ATOM 1247 C CA . SER A 1 220 ? 94.962 18.128 34.568 1.00 33.22 938 SER A CA 1
ATOM 1248 C C . SER A 1 220 ? 94.378 18.165 35.977 1.00 35.44 938 SER A C 1
ATOM 1249 O O . SER A 1 220 ? 94.374 17.154 36.675 1.00 40.45 938 SER A O 1
ATOM 1252 N N . THR A 1 221 ? 93.891 19.328 36.395 1.00 27.24 939 THR A N 1
ATOM 1253 C CA . THR A 1 221 ? 93.293 19.471 37.714 1.00 26.33 939 THR A CA 1
ATOM 1254 C C . THR A 1 221 ? 91.805 19.115 37.732 1.00 29.00 939 THR A C 1
ATOM 1255 O O . THR A 1 221 ? 91.196 19.052 38.793 1.00 27.54 939 THR A O 1
ATOM 1259 N N . ALA A 1 222 ? 91.203 18.910 36.566 1.00 26.61 940 ALA A N 1
ATOM 1260 C CA . ALA A 1 222 ? 89.804 18.495 36.539 1.00 27.28 940 ALA A CA 1
ATOM 1261 C C . ALA A 1 222 ? 89.678 17.100 37.144 1.00 26.26 940 ALA A C 1
ATOM 1262 O O . ALA A 1 222 ? 90.496 16.226 36.867 1.00 26.52 940 ALA A O 1
ATOM 1264 N N . THR A 1 223 ? 88.658 16.887 37.968 1.00 24.47 941 THR A N 1
ATOM 1265 C CA . THR A 1 223 ? 88.443 15.559 38.546 1.00 27.14 941 THR A CA 1
ATOM 1266 C C . THR A 1 223 ? 87.086 14.975 38.165 1.00 26.07 941 THR A C 1
ATOM 1267 O O . THR A 1 223 ? 86.852 13.777 38.333 1.00 21.72 941 THR A O 1
ATOM 1271 N N . GLN A 1 224 ? 86.191 15.824 37.670 1.00 24.02 942 GLN A N 1
ATOM 1272 C CA . GLN A 1 224 ? 84.828 15.403 37.357 1.00 24.12 942 GLN A CA 1
ATOM 1273 C C . GLN A 1 224 ? 84.371 16.002 36.032 1.00 25.21 942 GLN A C 1
ATOM 1274 O O . GLN A 1 224 ? 84.812 17.088 35.654 1.00 21.59 942 GLN A O 1
ATOM 1280 N N . VAL A 1 225 ? 83.487 15.299 35.325 1.00 20.59 943 VAL A N 1
ATOM 1281 C CA . VAL A 1 225 ? 82.913 15.844 34.099 1.00 17.77 943 VAL A CA 1
ATOM 1282 C C . VAL A 1 225 ? 81.422 15.572 34.056 1.00 21.88 943 VAL A C 1
ATOM 1283 O O . VAL A 1 225 ? 80.932 14.657 34.717 1.00 23.11 943 VAL A O 1
ATOM 1287 N N . ARG A 1 226 ? 80.700 16.366 33.278 1.00 17.46 944 ARG A N 1
ATOM 1288 C CA . ARG A 1 226 ? 79.287 16.089 33.045 1.00 18.16 944 ARG A CA 1
ATOM 1289 C C . ARG A 1 226 ? 78.920 16.497 31.631 1.00 20.73 944 ARG A C 1
ATOM 1290 O O . ARG A 1 226 ? 79.640 17.270 30.997 1.00 19.89 944 ARG A O 1
ATOM 1298 N N . LEU A 1 227 ? 77.795 15.980 31.149 1.00 17.91 945 LEU A N 1
ATOM 1299 C CA . LEU A 1 227 ? 77.293 16.299 29.821 1.00 17.57 945 LEU A CA 1
ATOM 1300 C C . LEU A 1 227 ? 76.194 17.340 29.906 1.00 22.60 945 LEU A C 1
ATOM 1301 O O . LEU A 1 227 ? 75.358 17.302 30.812 1.00 22.10 945 LEU A O 1
ATOM 1306 N N . VAL A 1 228 ? 76.184 18.264 28.954 1.00 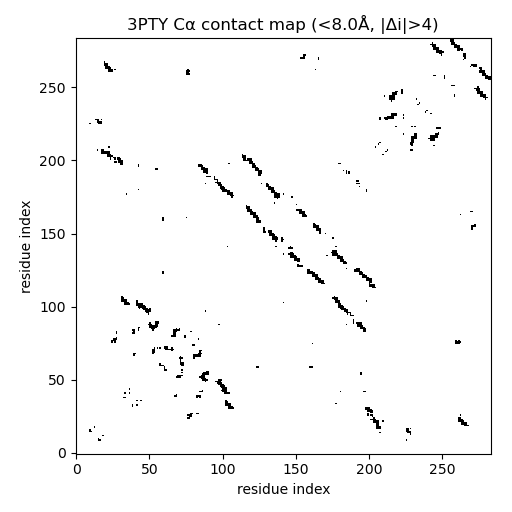16.84 946 VAL A N 1
ATOM 1307 C CA . VAL A 1 228 ? 75.084 19.209 28.848 1.00 15.96 946 VAL A CA 1
ATOM 1308 C C . VAL A 1 228 ? 74.648 19.263 27.397 1.00 24.21 946 VAL A C 1
ATOM 1309 O O . VAL A 1 228 ? 75.477 19.245 26.486 1.00 26.46 946 VAL A O 1
ATOM 1313 N N . ALA A 1 229 ? 73.341 19.297 27.183 1.00 20.44 947 ALA A N 1
ATOM 1314 C CA . ALA A 1 229 ? 72.807 19.311 25.837 1.00 20.09 947 ALA A CA 1
ATOM 1315 C C . ALA A 1 229 ? 71.646 20.284 25.776 1.00 24.90 947 ALA A C 1
ATOM 1316 O O . ALA A 1 229 ? 70.880 20.415 26.731 1.00 22.42 947 ALA A O 1
ATOM 1318 N N . ASP A 1 230 ? 71.519 20.958 24.643 1.00 20.85 948 ASP A N 1
ATOM 1319 C CA . ASP A 1 230 ? 70.493 21.970 24.472 1.00 26.74 948 ASP A CA 1
ATOM 1320 C C . ASP A 1 230 ? 69.853 21.773 23.109 1.00 27.85 948 ASP A C 1
ATOM 1321 O O . ASP A 1 230 ? 70.511 21.907 22.074 1.00 27.32 948 ASP A O 1
ATOM 1326 N N . ASP A 1 231 ? 68.574 21.422 23.117 1.00 23.00 949 ASP A N 1
ATOM 1327 C CA . ASP A 1 231 ? 67.834 21.197 21.888 1.00 25.70 949 ASP A CA 1
ATOM 1328 C C . ASP A 1 231 ? 66.624 22.125 21.819 1.00 27.85 949 ASP A C 1
ATOM 1329 O O . ASP A 1 231 ? 65.502 21.745 22.189 1.00 24.17 949 ASP A O 1
ATOM 1334 N N . GLN A 1 232 ? 66.868 23.337 21.333 1.00 25.10 950 GLN A N 1
ATOM 1335 C CA . GLN A 1 232 ? 65.850 24.378 21.227 1.00 29.90 950 GLN A CA 1
ATOM 1336 C C . GLN A 1 232 ? 65.213 24.414 19.843 1.00 35.14 950 GLN A C 1
ATOM 1337 O O . GLN A 1 232 ? 64.283 25.177 19.600 1.00 36.87 950 GLN A O 1
ATOM 1343 N N . ASP A 1 233 ? 65.726 23.597 18.931 1.00 31.61 951 ASP A N 1
ATOM 1344 C CA . ASP A 1 233 ? 65.246 23.592 17.556 1.00 31.83 951 ASP A CA 1
ATOM 1345 C C . ASP A 1 233 ? 64.018 22.703 17.455 1.00 31.78 951 ASP A C 1
ATOM 1346 O O . ASP A 1 233 ? 64.110 21.501 17.650 1.00 29.46 951 ASP A O 1
ATOM 1351 N N . LEU A 1 234 ? 62.872 23.290 17.134 1.00 31.28 952 LEU A N 1
ATOM 1352 C CA . LEU A 1 234 ? 61.607 22.566 17.188 1.00 31.18 952 LEU A CA 1
ATOM 1353 C C . LEU A 1 234 ? 61.256 21.814 15.909 1.00 33.86 952 LEU A C 1
ATOM 1354 O O . LEU A 1 234 ? 60.207 21.180 15.835 1.00 33.72 952 LEU A O 1
ATOM 1359 N N . ALA A 1 235 ? 62.122 21.874 14.902 1.00 31.55 953 ALA A N 1
ATOM 1360 C CA . ALA A 1 235 ? 61.957 20.998 13.751 1.00 33.87 953 ALA A CA 1
ATOM 1361 C C . ALA A 1 235 ? 62.026 19.552 14.238 1.00 36.55 953 ALA A C 1
ATOM 1362 O O . ALA A 1 235 ? 62.930 19.195 14.990 1.00 37.87 953 ALA A O 1
ATOM 1364 N N . PRO A 1 236 ? 61.066 18.717 13.814 1.00 36.79 954 PRO A N 1
ATOM 1365 C CA . PRO A 1 236 ? 60.931 17.342 14.307 1.00 35.83 954 PRO A CA 1
ATOM 1366 C C . PRO A 1 236 ? 62.191 16.515 14.088 1.00 34.31 954 PRO A C 1
ATOM 1367 O O . PRO A 1 236 ? 62.499 15.640 14.899 1.00 31.91 954 PRO A O 1
ATOM 1371 N N . GLN A 1 237 ? 62.908 16.800 13.006 1.00 34.28 955 GLN A N 1
ATOM 1372 C CA . GLN A 1 237 ? 64.092 16.032 12.637 1.00 35.75 955 GLN A CA 1
ATOM 1373 C C . GLN A 1 237 ? 65.302 16.409 13.487 1.00 29.99 955 GLN A C 1
ATOM 1374 O O . GLN A 1 237 ? 66.321 15.725 13.464 1.00 28.02 955 GLN A O 1
ATOM 1376 N N . HIS A 1 238 ? 65.187 17.498 14.236 1.00 25.82 956 HIS A N 1
ATOM 1377 C CA . HIS A 1 238 ? 66.302 17.978 15.035 1.00 25.15 956 HIS A CA 1
ATOM 1378 C C . HIS A 1 238 ? 66.125 17.520 16.471 1.00 26.60 956 HIS A C 1
ATOM 1379 O O . HIS A 1 238 ? 65.317 18.075 17.200 1.00 23.72 956 HIS A O 1
ATOM 1386 N N . TRP A 1 239 ? 66.858 16.485 16.863 1.00 26.01 957 TRP A N 1
ATOM 1387 C CA . TRP A 1 239 ? 66.740 15.935 18.208 1.00 25.70 957 TRP A CA 1
ATOM 1388 C C . TRP A 1 239 ? 68.071 15.320 18.623 1.00 23.09 957 TRP A C 1
ATOM 1389 O O . TRP A 1 239 ? 68.957 15.121 17.792 1.00 23.70 957 TRP A O 1
ATOM 1400 N N . ILE A 1 240 ? 68.206 15.018 19.908 1.00 19.82 958 ILE A N 1
ATOM 1401 C CA . ILE A 1 240 ? 69.464 14.516 20.458 1.00 19.75 958 ILE A CA 1
ATOM 1402 C C . ILE A 1 240 ? 69.204 13.343 21.395 1.00 23.46 958 ILE A C 1
ATOM 1403 O O . ILE A 1 240 ? 68.294 13.401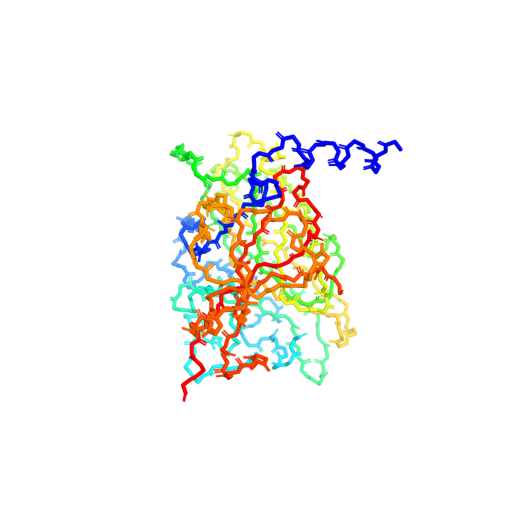 22.214 1.00 24.12 958 ILE A O 1
ATOM 1408 N N . ALA A 1 241 ? 69.998 12.283 21.275 1.00 21.01 959 ALA A N 1
ATOM 1409 C CA . ALA A 1 241 ? 69.962 11.194 22.250 1.00 21.10 959 ALA A CA 1
ATOM 1410 C C . ALA A 1 241 ? 71.381 10.908 22.728 1.00 23.71 959 ALA A C 1
ATOM 1411 O O . ALA A 1 241 ? 72.310 10.858 21.920 1.00 20.44 959 ALA A O 1
ATOM 1413 N N . LEU A 1 242 ? 71.545 10.719 24.035 1.00 20.60 960 LEU A N 1
ATOM 1414 C CA . L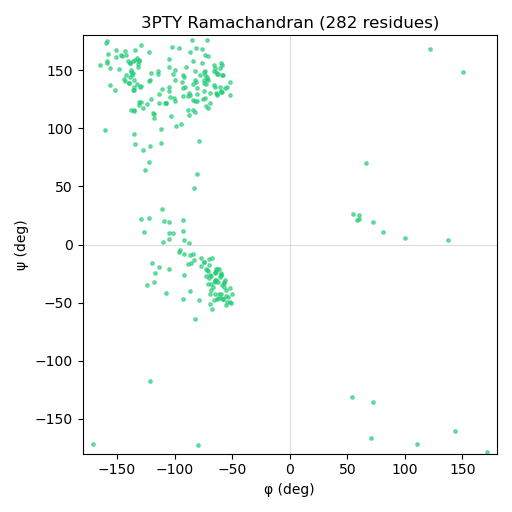EU A 1 242 ? 72.871 10.542 24.624 1.00 19.07 960 LEU A CA 1
ATOM 1415 C C . LEU A 1 242 ? 72.930 9.338 25.547 1.00 20.22 960 LEU A C 1
ATOM 1416 O O . LEU A 1 242 ? 71.910 8.879 26.054 1.00 19.05 960 LEU A O 1
ATOM 1421 N N . THR A 1 243 ? 74.143 8.843 25.762 1.00 18.85 961 THR A N 1
ATOM 1422 C CA . THR A 1 243 ? 74.411 7.817 26.761 1.00 16.68 961 THR A CA 1
ATOM 1423 C C . THR A 1 243 ? 75.583 8.358 27.576 1.00 19.83 961 THR A C 1
ATOM 1424 O O . THR A 1 243 ? 76.148 9.391 27.213 1.00 18.42 961 THR A O 1
ATOM 1428 N N . PRO A 1 244 ? 75.946 7.688 28.684 1.00 17.6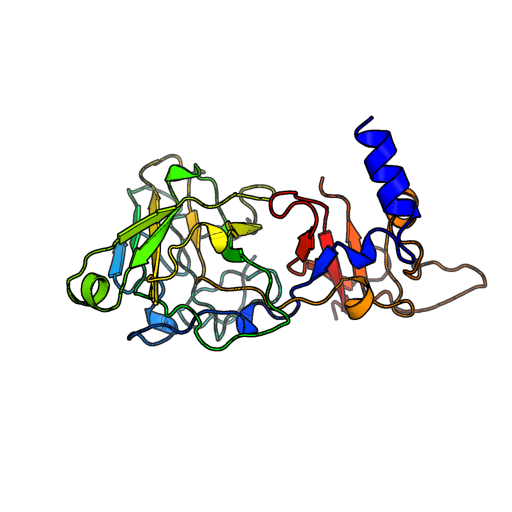9 962 PRO A N 1
ATOM 1429 C CA . PRO A 1 244 ? 76.965 8.287 29.563 1.00 18.10 962 PRO A CA 1
ATOM 1430 C C . PRO A 1 244 ? 78.376 8.299 28.989 1.00 20.50 962 PRO A C 1
ATOM 1431 O O . PRO A 1 244 ? 78.671 7.552 28.055 1.00 18.15 962 PRO A O 1
ATOM 1435 N N . PRO A 1 245 ? 79.252 9.142 29.560 1.00 19.40 963 PRO A N 1
ATOM 1436 C CA . PRO A 1 245 ? 80.617 9.306 29.048 1.00 18.38 963 PRO A CA 1
ATOM 1437 C C . PRO A 1 245 ? 81.519 8.130 29.397 1.00 20.60 963 PRO A C 1
ATOM 1438 O O . PRO A 1 245 ? 81.363 7.493 30.444 1.00 20.00 963 PRO A O 1
ATOM 1442 N N . ARG A 1 246 ? 82.470 7.852 28.516 1.00 18.38 964 ARG A N 1
ATOM 1443 C CA . ARG A 1 246 ? 83.432 6.792 28.763 1.00 18.78 964 ARG A CA 1
ATOM 1444 C C . ARG A 1 246 ? 84.789 7.123 28.169 1.00 17.98 964 ARG A C 1
ATOM 1445 O O . ARG A 1 246 ? 84.918 8.013 27.321 1.00 15.84 964 ARG A O 1
ATOM 1453 N N . ILE A 1 247 ? 85.804 6.398 28.625 1.00 18.38 965 ILE A N 1
ATOM 1454 C CA . ILE A 1 247 ? 87.130 6.439 28.014 1.00 19.22 965 ILE A CA 1
ATOM 1455 C C . ILE A 1 247 ? 87.421 5.040 27.489 1.00 19.93 965 ILE A C 1
ATOM 1456 O O . ILE A 1 247 ? 87.626 4.112 28.264 1.00 18.38 965 ILE A O 1
ATOM 1461 N N . PRO A 1 248 ? 87.422 4.879 26.163 1.00 19.15 966 PRO A N 1
ATOM 1462 C CA . PRO A 1 248 ? 87.429 3.528 25.580 1.00 20.19 966 PRO A CA 1
ATOM 1463 C C . PRO A 1 248 ? 88.644 2.694 25.954 1.00 26.02 966 PRO A C 1
ATOM 1464 O O . PRO A 1 248 ? 89.766 3.195 25.926 1.00 23.16 966 PRO A O 1
ATOM 1468 N N . ARG A 1 249 ? 88.417 1.430 26.300 1.00 20.61 967 ARG A N 1
ATOM 1469 C CA . ARG A 1 249 ? 89.509 0.471 26.395 1.00 22.47 967 ARG A CA 1
ATOM 1470 C C . ARG A 1 249 ? 89.607 -0.226 25.041 1.00 24.15 967 ARG A C 1
ATOM 1471 O O . ARG A 1 249 ? 88.611 -0.727 24.533 1.00 21.53 967 ARG A O 1
ATOM 1479 N N . VAL A 1 250 ? 90.797 -0.244 24.449 1.00 19.30 968 VAL A N 1
ATOM 1480 C CA . VAL A 1 250 ? 90.934 -0.668 23.054 1.00 20.42 968 VAL A CA 1
ATOM 1481 C C . VAL A 1 250 ? 92.075 -1.658 22.852 1.00 22.94 968 VAL A C 1
ATOM 1482 O O . VAL A 1 250 ? 92.973 -1.756 23.685 1.00 24.34 968 VAL A O 1
ATOM 1486 N N . ARG A 1 251 ? 92.011 -2.388 21.739 1.00 23.83 969 ARG A N 1
ATOM 1487 C CA . ARG A 1 251 ? 93.089 -3.260 21.260 1.00 24.95 969 ARG A CA 1
ATOM 1488 C C . ARG A 1 251 ? 93.132 -3.045 19.755 1.00 22.01 969 ARG A C 1
ATOM 1489 O O . ARG A 1 251 ? 92.136 -2.633 19.169 1.00 17.81 969 ARG A O 1
ATOM 1497 N N . THR A 1 252 ? 94.264 -3.309 19.116 1.00 18.37 970 THR A N 1
ATOM 1498 C CA . THR A 1 252 ? 94.324 -3.125 17.668 1.00 20.14 970 THR A CA 1
ATOM 1499 C C . THR A 1 252 ? 93.390 -4.111 16.982 1.00 17.58 970 THR A C 1
ATOM 1500 O O . THR A 1 252 ? 93.130 -5.199 17.496 1.00 21.34 970 THR A O 1
ATOM 1504 N N . LEU A 1 253 ? 92.887 -3.735 15.813 1.00 19.12 971 LEU A N 1
ATOM 1505 C CA . LEU A 1 253 ? 92.046 -4.639 15.041 1.00 20.53 971 LEU A CA 1
ATOM 1506 C C . LEU A 1 253 ? 92.801 -5.943 14.756 1.00 21.81 971 LEU A C 1
ATOM 1507 O O . LEU A 1 253 ? 92.216 -7.028 14.774 1.00 20.31 971 LEU A O 1
ATOM 1512 N N . GLN A 1 254 ? 94.105 -5.840 14.515 1.00 20.78 972 GLN A N 1
ATOM 1513 C CA . GLN A 1 254 ? 94.914 -7.038 14.278 1.00 22.11 972 GLN A CA 1
ATOM 1514 C C . GLN A 1 254 ? 94.855 -7.980 15.477 1.00 26.83 972 GLN A C 1
ATOM 1515 O O . GLN A 1 254 ? 94.744 -9.196 15.327 1.00 22.51 972 GLN A O 1
ATOM 1521 N N . ASN A 1 255 ? 94.938 -7.415 16.674 1.00 24.22 973 ASN A N 1
ATOM 1522 C CA . ASN A 1 255 ? 94.884 -8.226 17.885 1.00 26.94 973 ASN A CA 1
ATOM 1523 C C . ASN A 1 255 ? 93.491 -8.792 18.134 1.00 27.47 973 ASN A C 1
ATOM 1524 O O . ASN A 1 255 ? 93.346 -9.897 18.650 1.00 27.95 973 ASN A O 1
ATOM 1529 N N . VAL A 1 256 ? 92.463 -8.029 17.766 1.00 21.22 974 VAL A N 1
ATOM 1530 C CA . VAL A 1 256 ? 91.091 -8.451 18.002 1.00 19.19 974 VAL A CA 1
ATOM 1531 C C . VAL A 1 256 ? 90.623 -9.478 16.975 1.00 23.09 974 VAL A C 1
ATOM 1532 O O . VAL A 1 256 ? 90.054 -10.509 17.329 1.00 24.09 974 VAL A O 1
ATOM 1536 N N . VAL A 1 257 ? 90.863 -9.183 15.703 1.00 19.70 975 VAL A N 1
ATOM 1537 C CA . VAL A 1 257 ? 90.365 -10.011 14.608 1.00 22.73 975 VAL A CA 1
ATOM 1538 C C . VAL A 1 257 ? 91.321 -11.159 14.286 1.00 26.46 975 VAL A C 1
ATOM 1539 O O . VAL A 1 257 ? 90.892 -12.278 14.013 1.00 25.83 975 VAL A O 1
ATOM 1543 N N . GLY A 1 258 ? 92.617 -10.872 14.327 1.00 24.89 976 GLY A N 1
ATOM 1544 C CA . GLY A 1 258 ? 93.635 -11.871 14.055 1.00 27.36 976 GLY A CA 1
ATOM 1545 C C . GLY A 1 258 ? 93.691 -12.268 12.592 1.00 25.47 976 GLY A C 1
ATOM 1546 O O . GLY A 1 258 ? 93.103 -11.611 11.735 1.00 23.55 976 GLY A O 1
ATOM 1547 N N . ALA A 1 259 ? 94.396 -13.359 12.312 1.00 23.89 977 ALA A N 1
ATOM 1548 C CA . ALA A 1 259 ? 94.616 -13.810 10.941 1.00 25.55 977 ALA A CA 1
ATOM 1549 C C . ALA A 1 259 ? 93.855 -15.092 10.613 1.00 24.85 977 ALA A C 1
ATOM 1550 O O . ALA A 1 259 ? 93.968 -15.616 9.504 1.00 24.99 977 ALA A O 1
ATOM 1552 N N . ALA A 1 260 ? 93.072 -15.586 11.570 1.00 23.46 978 ALA A N 1
ATOM 1553 C CA . ALA A 1 260 ? 92.349 -16.846 11.403 1.00 25.07 978 ALA A CA 1
ATOM 1554 C C . ALA A 1 260 ? 90.834 -16.696 11.199 1.00 28.14 978 ALA A C 1
ATOM 1555 O O . ALA A 1 260 ? 90.257 -17.406 10.379 1.00 30.36 978 ALA A O 1
ATOM 1557 N N . ASP A 1 261 ? 90.187 -15.801 11.950 1.00 26.03 979 ASP A N 1
ATOM 1558 C CA . ASP A 1 261 ? 88.749 -15.568 11.792 1.00 22.75 979 ASP A CA 1
ATOM 1559 C C . ASP A 1 261 ? 88.485 -15.116 10.355 1.00 26.66 979 ASP A C 1
ATOM 1560 O O . ASP A 1 261 ? 89.158 -14.215 9.870 1.00 24.97 979 ASP A O 1
ATOM 1565 N N . PRO A 1 262 ? 87.502 -15.727 9.672 1.00 24.71 980 PRO A N 1
ATOM 1566 C CA . PRO A 1 262 ? 87.231 -15.283 8.299 1.00 23.05 980 PRO A CA 1
ATOM 1567 C C . PRO A 1 262 ? 86.497 -13.943 8.309 1.00 22.66 980 PRO A C 1
ATOM 1568 O O . PRO A 1 262 ? 85.619 -13.730 9.137 1.00 21.43 980 PRO A O 1
ATOM 1572 N N . VAL A 1 263 ? 86.883 -13.047 7.409 1.00 21.93 981 VAL A N 1
ATOM 1573 C CA . VAL A 1 263 ? 86.328 -11.699 7.367 1.00 20.32 981 VAL A CA 1
ATOM 1574 C C . VAL A 1 263 ? 85.668 -11.453 6.015 1.00 20.28 981 VAL A C 1
ATOM 1575 O O . VAL A 1 263 ? 86.295 -11.643 4.979 1.00 18.79 981 VAL A O 1
ATOM 1579 N N . PHE A 1 264 ? 84.399 -11.056 6.026 1.00 18.62 982 PHE A N 1
ATOM 1580 C CA . PHE A 1 264 ? 83.735 -10.583 4.824 1.00 20.66 982 PHE A CA 1
ATOM 1581 C C . PHE A 1 264 ? 84.309 -9.222 4.465 1.00 22.96 982 PHE A C 1
ATOM 1582 O O . PHE A 1 264 ? 84.158 -8.273 5.233 1.00 22.64 982 PHE A O 1
ATOM 1590 N N . LEU A 1 265 ? 84.949 -9.096 3.312 1.00 20.83 983 LEU A N 1
ATOM 1591 C CA . LEU A 1 265 ? 85.306 -7.751 2.844 1.00 29.88 983 LEU A CA 1
ATOM 1592 C C . LEU A 1 265 ? 85.506 -7.646 1.339 1.00 25.06 983 LEU A C 1
ATOM 1593 O O . LEU A 1 265 ? 85.863 -8.622 0.683 1.00 26.78 983 LEU A O 1
ATOM 1598 N N . ASP A 1 266 ? 85.251 -6.454 0.806 1.00 21.80 984 ASP A N 1
ATOM 1599 C CA . ASP A 1 266 ? 85.434 -6.178 -0.617 1.00 25.37 984 ASP A CA 1
ATOM 1600 C C . ASP A 1 266 ? 86.906 -6.364 -0.970 1.00 22.48 984 ASP A C 1
ATOM 1601 O O . ASP A 1 266 ? 87.785 -6.058 -0.161 1.00 19.08 984 ASP A O 1
ATOM 1606 N N . TRP A 1 267 ? 87.180 -6.818 -2.188 1.00 19.44 985 TRP A N 1
ATOM 1607 C CA . TRP A 1 267 ? 88.563 -6.999 -2.630 1.00 22.83 985 TRP A CA 1
ATOM 1608 C C . TRP A 1 267 ? 89.388 -5.718 -2.453 1.00 24.06 985 TRP A C 1
ATOM 1609 O O . TRP A 1 267 ? 90.516 -5.765 -1.965 1.00 21.97 985 TRP A O 1
ATOM 1620 N N . LEU A 1 268 ? 88.816 -4.583 -2.851 1.00 22.26 986 LEU A N 1
ATOM 1621 C CA . LEU A 1 268 ? 89.464 -3.274 -2.729 1.00 27.84 986 LEU A CA 1
ATOM 1622 C C . LEU A 1 268 ? 89.843 -2.950 -1.293 1.00 29.31 986 LEU A C 1
ATOM 1623 O O . LEU A 1 268 ? 90.955 -2.498 -1.010 1.00 32.98 986 LEU A O 1
ATOM 1628 N N . VAL A 1 269 ? 88.897 -3.166 -0.390 1.00 24.94 987 VAL A N 1
ATOM 1629 C CA . VAL A 1 269 ? 89.121 -2.911 1.025 1.00 24.32 987 VAL A CA 1
ATOM 1630 C C . VAL A 1 269 ? 90.163 -3.862 1.613 1.00 28.04 987 VAL A C 1
ATOM 1631 O O . VAL A 1 269 ? 90.960 -3.467 2.454 1.00 31.97 987 VAL A O 1
ATOM 1635 N N . GLY A 1 270 ? 90.163 -5.112 1.163 1.00 23.46 988 GLY A N 1
ATOM 1636 C CA . GLY A 1 270 ? 91.118 -6.088 1.658 1.00 23.30 988 GLY A CA 1
ATOM 1637 C C . GLY A 1 270 ? 92.580 -5.745 1.390 1.00 27.16 988 GLY A C 1
ATOM 1638 O O . GLY A 1 270 ? 93.473 -6.259 2.062 1.00 25.60 988 GLY A O 1
ATOM 1639 N N . LEU A 1 271 ? 92.836 -4.886 0.406 1.00 21.95 989 LEU A N 1
ATOM 1640 C CA . LEU A 1 271 ? 94.210 -4.511 0.068 1.00 23.02 989 LEU A CA 1
ATOM 1641 C C . LEU A 1 271 ? 94.900 -3.893 1.284 1.00 24.36 989 LEU A C 1
ATOM 1642 O O . LEU A 1 271 ? 96.095 -4.077 1.500 1.00 22.62 989 LEU A O 1
ATOM 1647 N N . ALA A 1 272 ? 94.121 -3.169 2.080 1.00 22.10 990 ALA A N 1
ATOM 1648 C CA . ALA A 1 272 ? 94.628 -2.481 3.261 1.00 24.82 990 ALA A CA 1
ATOM 1649 C C . ALA A 1 272 ? 94.711 -3.383 4.492 1.00 23.10 990 ALA A C 1
ATOM 1650 O O . ALA A 1 272 ? 95.258 -2.980 5.521 1.00 21.32 990 ALA A O 1
ATOM 1652 N N . PHE A 1 273 ? 94.169 -4.596 4.387 1.00 18.38 991 PHE A N 1
ATOM 1653 C CA . PHE A 1 273 ? 94.134 -5.529 5.515 1.00 19.76 991 PHE A CA 1
ATOM 1654 C C . PHE A 1 273 ? 94.757 -6.858 5.100 1.00 22.38 991 PHE A C 1
ATOM 1655 O O . PHE A 1 273 ? 94.078 -7.884 5.067 1.00 21.84 991 PHE A O 1
ATOM 1663 N N . PRO A 1 274 ? 96.058 -6.840 4.784 1.00 23.09 992 PRO A N 1
ATOM 1664 C CA . PRO A 1 274 ? 96.732 -7.997 4.186 1.00 27.30 992 PRO A CA 1
ATOM 1665 C C . PRO A 1 274 ? 96.771 -9.218 5.106 1.00 28.92 992 PRO A C 1
ATOM 1666 O O . PRO A 1 274 ? 96.888 -10.331 4.602 1.00 29.47 992 PRO A O 1
ATOM 1670 N N . CYS A 1 275 ? 96.676 -9.023 6.421 1.00 25.57 993 CYS A N 1
ATOM 1671 C CA . CYS A 1 275 ? 96.786 -10.147 7.355 1.00 22.94 993 CYS A CA 1
ATOM 1672 C C . CYS A 1 275 ? 95.439 -10.775 7.710 1.00 27.86 993 CYS A C 1
ATOM 1673 O O . CYS A 1 275 ? 95.394 -11.809 8.373 1.00 30.38 993 CYS A O 1
ATOM 1676 N N . GLN A 1 276 ? 94.340 -10.150 7.293 1.00 24.04 994 GLN A N 1
ATOM 1677 C CA . GLN A 1 276 ? 93.018 -10.717 7.566 1.00 22.36 994 GLN A CA 1
ATOM 1678 C C . GLN A 1 276 ? 92.660 -11.785 6.542 1.00 24.52 994 GLN A C 1
ATOM 1679 O O . GLN A 1 276 ? 92.947 -11.635 5.361 1.00 22.47 994 GLN A O 1
ATOM 1685 N N . ARG A 1 277 ? 92.016 -12.850 7.003 1.00 23.43 995 ARG A N 1
ATOM 1686 C CA . ARG A 1 277 ? 91.598 -13.948 6.135 1.00 22.27 995 ARG A CA 1
ATOM 1687 C C . ARG A 1 277 ? 90.289 -13.605 5.437 1.00 19.61 995 ARG A C 1
ATOM 1688 O O . ARG A 1 277 ? 89.248 -13.491 6.084 1.00 22.39 995 ARG A O 1
ATOM 1696 N N . PRO A 1 278 ? 90.326 -13.450 4.106 1.00 22.89 996 PRO A N 1
ATOM 1697 C CA . PRO A 1 278 ? 89.108 -13.065 3.388 1.00 24.55 996 PRO A CA 1
ATOM 1698 C C . PRO A 1 278 ? 88.158 -14.243 3.287 1.00 25.54 996 PRO A C 1
ATOM 1699 O O . PRO A 1 278 ? 88.578 -15.342 2.935 1.00 27.39 996 PRO A O 1
ATOM 1703 N N . PHE A 1 279 ? 86.891 -14.017 3.603 1.00 20.86 997 PHE A N 1
ATOM 1704 C CA . PHE A 1 279 ? 85.896 -15.064 3.488 1.00 25.38 997 PHE A CA 1
ATOM 1705 C C . PHE A 1 279 ? 85.665 -15.359 2.012 1.00 35.15 997 PHE A C 1
ATOM 1706 O O . PHE A 1 279 ? 85.465 -14.438 1.215 1.00 28.51 997 PHE A O 1
ATOM 1714 N N . GLY A 1 280 ? 85.708 -16.640 1.656 1.00 30.25 998 GLY A N 1
ATOM 1715 C CA . GLY A 1 280 ? 85.526 -17.082 0.283 1.00 35.31 998 GLY A CA 1
ATOM 1716 C C . GLY A 1 280 ? 85.410 -18.600 0.224 1.00 38.95 998 GLY A C 1
ATOM 1717 O O . GLY A 1 280 ? 85.326 -19.257 1.263 1.00 36.23 998 GLY A O 1
ATOM 1718 N N . HIS A 1 281 ? 85.416 -19.161 -0.984 1.00 34.49 999 HIS A N 1
ATOM 1719 C CA . HIS A 1 281 ? 85.238 -20.599 -1.154 1.00 35.64 999 HIS A CA 1
ATOM 1720 C C . HIS A 1 281 ? 86.306 -21.234 -2.035 1.00 33.44 999 HIS A C 1
ATOM 1721 O O . HIS A 1 281 ? 86.093 -22.309 -2.594 1.00 36.95 999 HIS A O 1
ATOM 1728 N N . GLN A 1 282 ? 87.449 -20.575 -2.165 1.00 31.68 1000 GLN A N 1
ATOM 1729 C CA . GLN A 1 282 ? 88.556 -21.165 -2.904 1.00 34.40 1000 GLN A CA 1
ATOM 1730 C C . GLN A 1 282 ? 88.924 -22.505 -2.270 1.00 36.67 1000 GLN A C 1
ATOM 1731 O O . GLN A 1 282 ? 88.821 -22.669 -1.051 1.00 34.45 1000 GLN A O 1
ATOM 1737 N N . TYR A 1 283 ? 89.338 -23.459 -3.102 1.00 36.60 1001 TYR A N 1
ATOM 1738 C CA . TYR A 1 283 ? 89.677 -24.812 -2.654 1.00 38.17 1001 TYR A CA 1
ATOM 1739 C C . TYR A 1 283 ? 88.512 -25.486 -1.952 1.00 39.43 1001 TYR A C 1
ATOM 1740 O O . TYR A 1 283 ? 88.708 -26.433 -1.187 1.00 37.64 1001 TYR A O 1
ATOM 1749 N N . GLY A 1 284 ? 87.303 -24.997 -2.210 1.00 36.57 1002 GLY A N 1
ATOM 1750 C CA . GLY A 1 284 ? 86.111 -25.582 -1.623 1.00 34.81 1002 GLY A CA 1
ATOM 1751 C C . GLY A 1 284 ? 85.975 -25.297 -0.137 1.00 33.84 1002 GLY A C 1
ATOM 1752 O O . GLY A 1 284 ? 85.240 -25.985 0.564 1.00 35.66 1002 GLY A O 1
ATOM 1753 N N . VAL A 1 285 ? 86.675 -24.275 0.343 1.00 27.65 1003 VAL A N 1
ATOM 1754 C CA . VAL A 1 285 ? 86.633 -23.935 1.758 1.00 26.16 1003 VAL A CA 1
ATOM 1755 C C . VAL A 1 285 ? 85.210 -23.629 2.204 1.00 33.92 1003 VAL A C 1
ATOM 1756 O O . VAL A 1 285 ? 84.497 -22.865 1.556 1.00 32.72 1003 VAL A O 1
ATOM 1760 N N . ASP A 1 286 ? 84.803 -24.248 3.307 1.00 29.62 1004 ASP A N 1
ATOM 1761 C CA . ASP A 1 286 ? 83.498 -24.017 3.893 1.00 29.50 1004 ASP A CA 1
ATOM 1762 C C . ASP A 1 286 ? 83.672 -23.661 5.367 1.00 30.48 1004 ASP A C 1
ATOM 1763 O O . ASP A 1 286 ? 84.170 -24.466 6.156 1.00 27.20 1004 ASP A O 1
ATOM 1768 N N . GLU A 1 287 ? 83.260 -22.456 5.742 1.00 25.57 1005 GLU A N 1
ATOM 1769 C CA . GLU A 1 287 ? 83.442 -21.991 7.113 1.00 24.09 1005 GLU A CA 1
ATOM 1770 C C . GLU A 1 287 ? 82.478 -20.848 7.409 1.00 27.05 1005 GLU A C 1
ATOM 1771 O O . GLU A 1 287 ? 81.785 -20.367 6.518 1.00 31.46 1005 GLU A O 1
ATOM 1777 N N . THR A 1 288 ? 82.441 -20.422 8.664 1.00 24.83 1006 THR A N 1
ATOM 1778 C CA . THR A 1 288 ? 81.535 -19.361 9.095 1.00 28.50 1006 THR A CA 1
ATOM 1779 C C . THR A 1 288 ? 82.304 -18.046 9.198 1.00 26.52 1006 THR A C 1
ATOM 1780 O O . THR A 1 288 ? 83.338 -17.991 9.856 1.00 27.42 1006 THR A O 1
ATOM 1784 N N . PRO A 1 289 ? 81.819 -16.985 8.528 1.00 28.10 1007 PRO A N 1
ATOM 1785 C CA . PRO A 1 289 ? 82.498 -15.688 8.659 1.00 27.75 1007 PRO A CA 1
ATOM 1786 C C . PRO A 1 289 ? 82.245 -15.113 10.046 1.00 24.96 1007 PRO A C 1
ATOM 1787 O O . PRO A 1 289 ? 81.154 -15.299 10.589 1.00 24.52 1007 PRO A O 1
ATOM 1791 N N . LYS A 1 290 ? 83.236 -14.435 10.614 1.00 23.15 1008 LYS A N 1
ATOM 1792 C CA . LYS A 1 290 ? 83.108 -13.933 11.978 1.00 23.52 1008 LYS A CA 1
ATOM 1793 C C . LYS A 1 290 ? 83.076 -12.408 12.063 1.00 22.93 1008 LYS A C 1
ATOM 1794 O O . LYS A 1 290 ? 82.633 -11.848 13.064 1.00 20.58 1008 LYS A O 1
ATOM 1799 N N . TRP A 1 291 ? 83.552 -11.746 11.013 1.00 18.18 1009 TRP A N 1
ATOM 1800 C CA . TRP A 1 291 ? 83.620 -10.287 10.981 1.00 20.66 1009 TRP A CA 1
ATOM 1801 C C . TRP A 1 291 ? 83.290 -9.794 9.582 1.00 23.53 1009 TRP A C 1
ATOM 1802 O O . TRP A 1 291 ? 83.325 -10.558 8.616 1.00 21.98 1009 TRP A O 1
ATOM 1813 N N . ARG A 1 292 ? 82.979 -8.508 9.479 1.00 19.49 1010 ARG A N 1
ATOM 1814 C CA . ARG A 1 292 ? 82.879 -7.855 8.185 1.00 18.31 1010 ARG A CA 1
ATOM 1815 C C . ARG A 1 292 ? 83.507 -6.482 8.315 1.00 20.34 1010 ARG A C 1
ATOM 1816 O O . ARG A 1 292 ? 83.315 -5.800 9.323 1.00 20.57 1010 ARG A O 1
ATOM 1824 N N . ILE A 1 293 ? 84.269 -6.076 7.308 1.00 18.82 1011 ILE A N 1
ATOM 1825 C CA . ILE A 1 293 ? 84.834 -4.731 7.304 1.00 18.80 1011 ILE A CA 1
ATOM 1826 C C . ILE A 1 293 ? 84.201 -3.941 6.170 1.00 23.15 1011 ILE A C 1
ATOM 1827 O O . ILE A 1 293 ? 84.153 -4.409 5.036 1.00 22.84 1011 ILE A O 1
ATOM 1832 N N . LEU A 1 294 ? 83.703 -2.750 6.490 1.00 20.58 1012 LEU A N 1
ATOM 1833 C CA . LEU A 1 294 ? 82.984 -1.920 5.534 1.00 23.82 1012 LEU A CA 1
ATOM 1834 C C . LEU A 1 294 ? 83.687 -0.586 5.372 1.00 24.13 1012 LEU A C 1
ATOM 1835 O O . LEU A 1 294 ? 84.262 -0.079 6.331 1.00 24.24 1012 LEU A O 1
ATOM 1840 N N . PRO A 1 295 ? 83.616 0.001 4.164 1.00 23.63 1013 PRO A N 1
ATOM 1841 C CA . PRO A 1 295 ? 84.097 1.365 3.929 1.00 28.01 1013 PRO A CA 1
ATOM 1842 C C . PRO A 1 295 ? 83.103 2.343 4.557 1.00 30.98 1013 PRO A C 1
ATOM 1843 O O . PRO A 1 295 ? 81.972 1.943 4.831 1.00 32.67 1013 PRO A O 1
ATOM 1847 N N . ASP A 1 296 ? 83.496 3.596 4.772 1.00 29.31 1014 ASP A N 1
ATOM 1848 C CA . ASP A 1 296 ? 82.670 4.506 5.582 1.00 34.10 1014 ASP A CA 1
ATOM 1849 C C . ASP A 1 296 ? 81.331 4.916 4.945 1.00 42.76 1014 ASP A C 1
ATOM 1850 O O . ASP A 1 296 ? 80.374 5.226 5.660 1.00 46.89 1014 ASP A O 1
ATOM 1855 N N . ARG A 1 297 ? 81.259 4.922 3.615 1.00 43.06 1015 ARG A N 1
ATOM 1856 C CA . ARG A 1 297 ? 80.020 5.302 2.928 1.00 52.48 1015 ARG A CA 1
ATOM 1857 C C . ARG A 1 297 ? 79.500 4.207 1.993 1.00 59.57 1015 ARG A C 1
ATOM 1858 O O . ARG A 1 297 ? 80.177 3.803 1.043 1.00 59.88 1015 ARG A O 1
ATOM 1860 N N . ILE A 1 317 ? 72.152 -11.586 6.149 1.00 101.62 1035 ILE A N 1
ATOM 1861 C CA . ILE A 1 317 ? 73.279 -11.107 5.362 1.00 98.72 1035 ILE A CA 1
ATOM 1862 C C . ILE A 1 317 ? 74.387 -12.144 5.338 1.00 103.44 1035 ILE A C 1
ATOM 1863 O O . ILE A 1 317 ? 74.535 -12.923 6.281 1.00 104.31 1035 ILE A O 1
ATOM 1868 N N . THR A 1 318 ? 75.143 -12.192 4.246 1.00 105.62 1036 THR A N 1
ATOM 1869 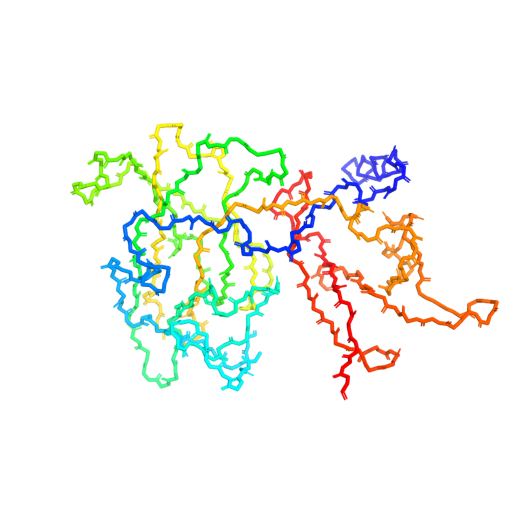C CA . THR A 1 318 ? 74.735 -11.629 2.967 1.00 107.96 1036 THR A CA 1
ATOM 1870 C C . THR A 1 318 ? 74.69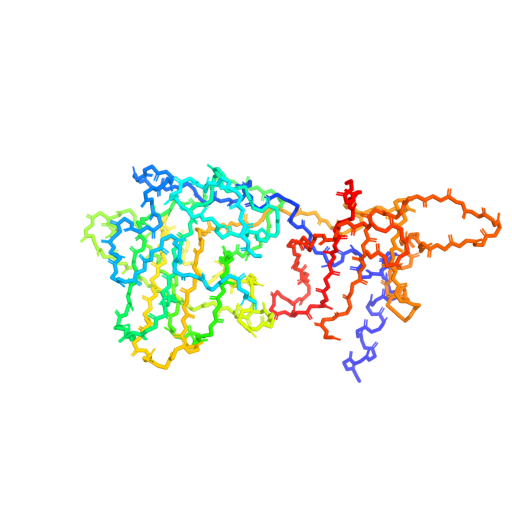9 -12.913 2.175 1.00 111.92 1036 THR A C 1
ATOM 1871 O O . THR A 1 318 ? 74.006 -13.055 1.167 1.00 114.63 1036 THR A O 1
ATOM 1875 N N . GLU A 1 319 ? 75.482 -13.855 2.689 1.00 110.74 1037 GLU A N 1
ATOM 1876 C CA . GLU A 1 319 ? 75.447 -15.248 2.300 1.00 107.82 1037 GLU A CA 1
ATOM 1877 C C . GLU A 1 319 ? 75.467 -16.085 3.581 1.00 108.91 1037 GLU A C 1
ATOM 1878 O O . GLU A 1 319 ? 76.544 -16.449 4.057 1.00 108.05 1037 GLU A O 1
ATOM 1884 N N . LEU A 1 320 ? 74.286 -16.331 4.157 1.00 109.34 1038 LEU A N 1
ATOM 1885 C CA . LEU A 1 320 ? 74.103 -17.318 5.240 1.00 107.13 1038 LEU A CA 1
ATOM 1886 C C . LEU A 1 320 ? 73.209 -16.917 6.427 1.00 100.93 1038 LEU A C 1
ATOM 1887 O O . LEU A 1 320 ? 73.083 -17.686 7.381 1.00 101.48 1038 LEU A O 1
ATOM 1889 N N . LEU A 1 321 ? 72.597 -15.738 6.378 1.00 92.65 1039 LEU A N 1
ATOM 1890 C CA . LEU A 1 321 ? 71.720 -15.289 7.464 1.00 82.39 1039 LEU A CA 1
ATOM 1891 C C . LEU A 1 321 ? 72.477 -15.055 8.773 1.00 72.02 1039 LEU A C 1
ATOM 1892 O O . LEU A 1 321 ? 72.320 -15.801 9.744 1.00 68.97 1039 LEU A O 1
ATOM 1894 N N . MET A 1 322 ? 73.292 -14.008 8.787 1.00 61.78 1040 MET A N 1
ATOM 1895 C CA . MET A 1 322 ? 74.065 -13.637 9.962 1.00 55.43 1040 MET A CA 1
ATOM 1896 C C . MET A 1 322 ? 73.578 -12.290 10.482 1.00 50.50 1040 MET A C 1
ATOM 1897 O O . MET A 1 322 ? 73.129 -11.449 9.706 1.00 54.59 1040 MET A O 1
ATOM 1902 N N . ARG A 1 323 ? 73.670 -12.082 11.791 1.00 43.18 1041 ARG A N 1
ATOM 1903 C CA . ARG A 1 323 ? 73.491 -10.747 12.353 1.00 38.63 1041 ARG A CA 1
ATOM 1904 C C . ARG A 1 323 ? 74.827 -10.003 12.349 1.00 33.83 1041 ARG A C 1
ATOM 1905 O O . ARG A 1 323 ? 75.839 -10.537 12.800 1.00 36.23 1041 ARG A O 1
ATOM 1913 N N . ALA A 1 324 ? 74.822 -8.774 11.845 1.00 29.89 1042 ALA A N 1
ATOM 1914 C CA . ALA A 1 324 ? 76.023 -7.947 11.810 1.00 26.62 1042 ALA A CA 1
ATOM 1915 C C . ALA A 1 324 ? 75.928 -6.821 12.829 1.00 30.98 1042 ALA A C 1
ATOM 1916 O O . ALA A 1 324 ? 75.008 -6.005 12.775 1.00 33.79 1042 ALA A O 1
ATOM 1918 N N . THR A 1 325 ? 76.884 -6.777 13.753 1.00 23.14 1043 THR A N 1
ATOM 1919 C CA . THR A 1 325 ? 76.916 -5.732 14.773 1.00 23.07 1043 THR A CA 1
ATOM 1920 C C . THR A 1 325 ? 78.191 -4.902 14.673 1.00 21.90 1043 THR A C 1
ATOM 1921 O O . THR A 1 325 ? 79.284 -5.403 14.919 1.00 20.39 1043 THR A O 1
ATOM 1925 N N . THR A 1 326 ? 78.053 -3.632 14.310 1.00 19.54 1044 THR A N 1
ATOM 1926 C CA . THR A 1 326 ? 79.205 -2.746 14.249 1.00 20.69 1044 THR A CA 1
ATOM 1927 C C . THR A 1 326 ? 79.810 -2.586 15.639 1.00 25.00 1044 THR A C 1
ATOM 1928 O O . THR A 1 326 ? 79.105 -2.310 16.604 1.00 23.89 1044 THR A O 1
ATOM 1932 N N . VAL A 1 327 ? 81.118 -2.776 15.749 1.00 18.83 1045 VAL A N 1
ATOM 1933 C CA . VAL A 1 327 ? 81.780 -2.566 17.026 1.00 14.68 1045 VAL A CA 1
ATOM 1934 C C . VAL A 1 327 ? 82.450 -1.196 17.010 1.00 20.58 1045 VAL A C 1
ATOM 1935 O O . VAL A 1 327 ? 82.845 -0.696 15.953 1.00 23.46 1045 VAL A O 1
ATOM 1939 N N . ALA A 1 328 ? 82.556 -0.570 18.173 1.00 17.38 1046 ALA A N 1
ATOM 1940 C CA . ALA A 1 328 ? 83.145 0.761 18.232 1.00 16.59 1046 ALA A CA 1
ATOM 1941 C C . ALA A 1 328 ? 84.615 0.678 17.834 1.00 17.29 1046 ALA A C 1
ATOM 1942 O O . ALA A 1 328 ? 85.329 -0.215 18.275 1.00 16.86 1046 ALA A O 1
ATOM 1944 N N . SER A 1 329 ? 85.075 1.599 16.996 1.00 16.07 1047 SER A N 1
ATOM 1945 C CA . SER A 1 329 ? 86.487 1.617 16.636 1.00 18.74 1047 SER A CA 1
ATOM 1946 C C . SER A 1 329 ? 86.956 3.032 16.306 1.00 20.69 1047 SER A C 1
ATOM 1947 O O . SER A 1 329 ? 86.142 3.904 15.999 1.00 19.66 1047 SER A O 1
ATOM 1950 N N . TYR A 1 330 ? 88.273 3.237 16.347 1.00 16.19 1048 TYR A N 1
ATOM 1951 C CA . TYR A 1 330 ? 88.874 4.558 16.172 1.00 20.61 1048 TYR A CA 1
ATOM 1952 C C . TYR A 1 330 ? 90.180 4.414 15.409 1.00 22.28 1048 TYR A C 1
ATOM 1953 O O . TYR A 1 330 ? 90.919 3.462 15.625 1.00 23.61 1048 TYR A O 1
ATOM 1962 N N . LEU A 1 331 ? 90.473 5.360 14.524 1.00 17.28 1049 LEU A N 1
ATOM 1963 C CA . LEU A 1 331 ? 91.741 5.337 13.792 1.00 17.83 1049 LEU A CA 1
ATOM 1964 C C . LEU A 1 331 ? 92.816 6.085 14.582 1.00 22.79 1049 LEU A C 1
ATOM 1965 O O . LEU A 1 331 ? 92.710 7.291 14.792 1.00 22.95 1049 LEU A O 1
ATOM 1970 N N . LYS A 1 332 ? 93.852 5.369 15.011 1.00 19.82 1050 LYS A N 1
ATOM 1971 C CA . LYS A 1 332 ? 94.947 5.960 15.794 1.00 24.64 1050 LYS A CA 1
ATOM 1972 C C . LYS A 1 332 ? 95.577 7.219 15.163 1.00 25.53 1050 LYS A C 1
ATOM 1973 O O . LYS A 1 332 ? 95.947 8.170 15.870 1.00 28.27 1050 LYS A O 1
ATOM 1979 N N . ASP A 1 333 ? 95.692 7.221 13.838 1.00 20.80 1051 ASP A N 1
ATOM 1980 C CA . ASP A 1 333 ? 96.300 8.331 13.090 1.00 35.49 1051 ASP A CA 1
ATOM 1981 C C . ASP A 1 333 ? 95.449 9.601 13.009 1.00 42.73 1051 ASP A C 1
ATOM 1982 O O . ASP A 1 333 ? 95.971 10.683 12.738 1.00 39.67 1051 ASP A O 1
ATOM 1987 N N . ASP A 1 334 ? 94.143 9.466 13.218 1.00 33.58 1052 ASP A N 1
ATOM 1988 C CA . ASP A 1 334 ? 93.245 10.610 13.160 1.00 24.48 1052 ASP A CA 1
ATOM 1989 C C . ASP A 1 334 ? 91.970 10.257 13.890 1.00 22.62 1052 ASP A C 1
ATOM 1990 O O . ASP A 1 334 ? 91.097 9.616 13.320 1.00 20.34 1052 ASP A O 1
ATOM 1995 N N . TRP A 1 335 ? 91.858 10.692 15.144 1.00 21.86 1053 TRP A N 1
ATOM 1996 C CA . TRP A 1 335 ? 90.768 10.263 16.012 1.00 22.10 1053 TRP A CA 1
ATOM 1997 C C . TRP A 1 335 ? 89.420 10.783 15.553 1.00 20.60 1053 TRP A C 1
ATOM 1998 O O . TRP A 1 335 ? 88.384 10.357 16.058 1.00 25.27 1053 TRP A O 1
ATOM 2009 N N . PHE A 1 336 ? 89.430 11.722 14.614 1.00 17.10 1054 PHE A N 1
ATOM 2010 C CA . PHE A 1 336 ? 88.194 12.319 14.126 1.00 20.00 1054 PHE A CA 1
ATOM 2011 C C . PHE A 1 336 ? 87.811 11.789 12.742 1.00 22.50 1054 PHE A C 1
ATOM 2012 O O . PHE A 1 336 ? 86.846 12.248 12.144 1.00 21.58 1054 PHE A O 1
ATOM 2020 N N . ARG A 1 337 ? 88.570 10.829 12.235 1.00 20.81 1055 ARG A N 1
ATOM 2021 C CA . ARG A 1 337 ? 88.293 10.271 10.911 1.00 22.94 1055 ARG A CA 1
ATOM 2022 C C . ARG A 1 337 ? 87.305 9.099 10.978 1.00 22.50 1055 ARG A C 1
ATOM 2023 O O . ARG A 1 337 ? 87.498 8.161 11.752 1.00 22.26 1055 ARG A O 1
ATOM 2031 N N . ASP A 1 338 ? 86.240 9.168 10.180 1.00 18.98 1056 ASP A N 1
ATOM 2032 C CA . ASP A 1 338 ? 85.355 8.018 9.981 1.00 17.80 1056 ASP A CA 1
ATOM 2033 C C . ASP A 1 338 ? 86.040 7.079 8.976 1.00 19.92 1056 ASP A C 1
ATOM 2034 O O . ASP A 1 338 ? 85.854 7.200 7.768 1.00 22.01 1056 ASP A O 1
ATOM 2039 N N . TRP A 1 339 ? 86.862 6.163 9.474 1.00 17.47 1057 TRP A N 1
ATOM 2040 C CA . TRP A 1 339 ? 87.706 5.351 8.591 1.00 17.12 1057 TRP A CA 1
ATOM 2041 C C . TRP A 1 339 ? 86.914 4.302 7.814 1.00 17.08 1057 TRP A C 1
ATOM 2042 O O . TRP A 1 339 ? 87.327 3.881 6.730 1.00 17.39 1057 TRP A O 1
ATOM 2053 N N . GLY A 1 340 ? 85.791 3.882 8.387 1.00 19.68 1058 GLY A N 1
ATOM 2054 C CA . GLY A 1 340 ? 85.059 2.709 7.923 1.00 18.65 1058 GLY A CA 1
ATOM 2055 C C . GLY A 1 340 ? 84.510 2.016 9.155 1.00 24.23 1058 GLY A C 1
ATOM 2056 O O . GLY A 1 340 ? 84.419 2.638 10.213 1.00 18.45 1058 GLY A O 1
ATOM 2057 N N . ALA A 1 341 ? 84.161 0.739 9.044 1.00 17.52 1059 ALA A N 1
ATOM 2058 C CA . ALA A 1 341 ? 83.527 0.043 10.158 1.00 19.97 1059 ALA A CA 1
ATOM 2059 C C . ALA A 1 341 ? 83.984 -1.403 10.258 1.00 20.75 1059 ALA A C 1
ATOM 2060 O O . ALA A 1 341 ? 84.158 -2.080 9.248 1.00 22.16 1059 ALA A O 1
ATOM 2062 N N . LEU A 1 342 ? 84.180 -1.866 11.485 1.00 15.80 1060 LEU A N 1
ATOM 2063 C CA . LEU A 1 342 ? 84.361 -3.288 11.743 1.00 16.27 1060 LEU A CA 1
ATOM 2064 C C . LEU A 1 342 ? 83.061 -3.795 12.347 1.00 19.78 1060 LEU A C 1
ATOM 2065 O O . LEU A 1 342 ? 82.526 -3.170 13.257 1.00 21.00 1060 LEU A O 1
ATOM 2070 N N . GLN A 1 343 ? 82.549 -4.912 11.837 1.00 18.10 1061 GLN A N 1
ATOM 2071 C CA . GLN A 1 343 ? 81.348 -5.530 12.391 1.00 17.31 1061 GLN A CA 1
ATOM 2072 C C . GLN A 1 343 ? 81.627 -6.958 12.822 1.00 21.05 1061 GLN A C 1
ATOM 2073 O O . GLN A 1 343 ? 82.333 -7.687 12.131 1.00 19.39 1061 GLN A O 1
ATOM 2079 N N . ARG A 1 344 ? 81.058 -7.358 13.953 1.00 20.87 1062 ARG A N 1
ATOM 2080 C CA . ARG A 1 344 ? 81.123 -8.749 14.379 1.00 22.58 1062 ARG A CA 1
ATOM 2081 C C . ARG A 1 344 ? 79.904 -9.474 13.836 1.00 26.69 1062 ARG A C 1
ATOM 2082 O O . ARG A 1 344 ? 78.791 -8.953 13.902 1.00 23.40 1062 ARG A O 1
ATOM 2090 N N . LEU A 1 345 ? 80.110 -10.668 13.287 1.00 22.08 1063 LEU A N 1
ATOM 2091 C CA . LEU A 1 345 ? 79.000 -11.444 12.741 1.00 26.05 1063 LEU A CA 1
ATOM 2092 C C . LEU A 1 345 ? 78.660 -12.589 13.679 1.00 30.76 1063 LEU A C 1
ATOM 2093 O O . LEU A 1 345 ? 79.550 -13.279 14.176 1.00 28.90 1063 LEU A O 1
ATOM 2098 N N . THR A 1 346 ? 77.367 -12.775 13.915 1.00 36.49 1064 THR A N 1
ATOM 2099 C CA . THR A 1 346 ? 76.874 -13.870 14.744 1.00 45.75 1064 THR A CA 1
ATOM 2100 C C . THR A 1 346 ? 75.639 -14.481 14.089 1.00 50.65 1064 THR A C 1
ATOM 2101 O O . THR A 1 346 ? 74.890 -13.784 13.406 1.00 42.26 1064 THR A O 1
ATOM 2105 N N . PRO A 1 347 ? 75.432 -15.793 14.280 1.00 65.94 1065 PRO A N 1
ATOM 2106 C CA . PRO A 1 347 ? 74.270 -16.479 13.703 1.00 72.21 1065 PRO A CA 1
ATOM 2107 C C . PRO A 1 347 ? 72.972 -15.763 14.053 1.00 74.79 1065 PRO A C 1
ATOM 2108 O O . PRO A 1 347 ? 72.735 -15.466 15.225 1.00 71.79 1065 PRO A O 1
ATOM 2112 N N . TYR A 1 348 ? 72.150 -15.478 13.048 1.00 81.64 1066 TYR A N 1
ATOM 2113 C CA . TYR A 1 348 ? 70.874 -14.809 13.279 1.00 89.46 1066 TYR A CA 1
ATOM 2114 C C . TYR A 1 348 ? 69.951 -15.697 14.109 1.00 98.96 1066 TYR A C 1
ATOM 2115 O O . TYR A 1 348 ? 69.133 -15.202 14.886 1.00 100.51 1066 TYR A O 1
ATOM 2117 N N . TYR A 1 349 ? 70.097 -17.009 13.940 1.00 103.95 1067 TYR A N 1
ATOM 2118 C CA . TYR A 1 349 ? 69.308 -17.990 14.682 1.00 106.00 1067 TYR A CA 1
ATOM 2119 C C . TYR A 1 349 ? 67.812 -17.704 14.587 1.00 107.89 1067 TYR A C 1
ATOM 2120 O O . TYR A 1 349 ? 67.029 -18.574 14.208 1.00 109.08 1067 TYR A O 1
#

CATH classification: 3.40.190.160 (+1 more: 2.60.120.940)